Protein AF-0000000080777830 (afdb_homodimer)

Nearest PDB structures (foldseek):
  2pq7-assembly1_A-2  TM=7.458E-01  e=8.950E-05  uncultured Thermotogales bacterium
  3wfr-assembly3_G  TM=6.577E-01  e=1.287E-01  synthetic construct
  3wfp-assembly9_B  TM=6.955E-01  e=1.807E-01  Aquifex aeolicus VF5
  2pq7-assembly1_A-2  TM=7.459E-01  e=8.950E-05  uncultured Thermotogales bacterium
  3wfr-assembly3_G  TM=6.580E-01  e=1.287E-01  synthetic construct

Sequence (318 aa):
MKNTDIVLNHKIFNEKINKIENDEKTRVFCKHDFSHLMDVARICYIINLEENLNIDKDLIYVTALLHDLGRADEVDTGINHSILSQEIAQEILKDLDFDDISKQRIINAIKNHRTKEKNDDRFIEIFYKADKLSRMCFRCPARSICNWSEEKKNKTVIYMKNTDIVLNHKIFNEKINKIENDEKTRVFCKHDFSHLMDVARICYIINLEENLNIDKDLIYVTALLHDLGRADEVDTGINHSILSQEIAQEILKDLDFDDISKQRIINAIKNHRTKEKNDDRFIEIFYKADKLSRMCFRCPARSICNWSEEKKNKTVIY

pLDDT: mean 96.57, std 3.22, range [81.19, 98.94]

Foldseek 3Di:
DVQLVLLVPDPLLCVLLVLQCVVCVPPQFDGPHPVLLVQLLVQLVVCCVVVVVVDDSSLSSLLSSQLQSLVSCCVVVVDDSLVSSLVSLVVSCVPGDDDPVSSVVSSVLSNCLCPCDDDPDVSNNSSVVSSQLSDPLCPRPCNVVDPDDPVSGDNDHPD/DVQLVLLVPDPLLCVLLVLQCVVCVPPQFDGPHPVLLVQLLVQLVVCCVVVVVVDDSSLSSLLSSQLQSLVSCCVVVVDDSLVSSLVSLVVSCVPGDDDPVSSVVSSVLSNCLCPCDDDPDVSNNSSVVSSQLSDPLCPRPCNVVDPDDPVSGDNDHPD

Secondary structure (DSSP, 8-state):
-HHHHHHHT-HHHHHHHHHHHHHTTT--S---SHHHHHHHHHHHHHHHHHTT----HHHHHHHHHHTTTTHHHHHHH---HHHHHHHHHHHHHTTS---HHHHHHHHHHHHHTT--S--S-HHHHHHHHHHHHT--GGG-TTGGG-SS-TTTS--S---/-HHHHHHHT-HHHHHHHHHHHHHTTT--SPP-SHHHHHHHHHHHHHHHHHTT----HHHHHHHHHHTTTTHHHHHHH---HHHHHHHHHHHHHTTS---HHHHHHHHHHHHHTT--S--S-HHHHHHHHHHHHT--GGG-TTGGG-SS-TTTS--S---

Structure (mmCIF, N/CA/C/O backbone):
data_AF-0000000080777830-model_v1
#
loop_
_entity.id
_entity.type
_entity.pdbx_description
1 polymer 'Putative HD superfamily hydrolase'
#
loop_
_atom_site.group_PDB
_atom_site.id
_atom_site.type_symbol
_atom_site.label_atom_id
_atom_site.label_alt_id
_atom_site.label_comp_id
_atom_site.label_asym_id
_atom_site.label_entity_id
_atom_site.label_seq_id
_atom_site.pdbx_PDB_ins_code
_atom_site.Cartn_x
_atom_site.Cartn_y
_atom_site.Cartn_z
_atom_site.occupancy
_atom_site.B_iso_or_equiv
_atom_site.auth_seq_id
_atom_site.auth_comp_id
_atom_site.auth_asym_id
_atom_site.auth_atom_id
_atom_site.pdbx_PDB_model_num
ATOM 1 N N . MET A 1 1 ? -7.094 -15.047 5.234 1 95.69 1 MET A N 1
ATOM 2 C CA . MET A 1 1 ? -6.891 -15.367 3.826 1 95.69 1 MET A CA 1
ATOM 3 C C . MET A 1 1 ? -5.98 -16.578 3.672 1 95.69 1 MET A C 1
ATOM 5 O O . MET A 1 1 ? -4.758 -16.438 3.631 1 95.69 1 MET A O 1
ATOM 9 N N . LYS A 1 2 ? -6.559 -17.75 3.568 1 97.44 2 LYS A N 1
ATOM 10 C CA . LYS A 1 2 ? -5.859 -19.031 3.605 1 97.44 2 LYS A CA 1
ATOM 11 C C . LYS A 1 2 ? -4.945 -19.188 2.393 1 97.44 2 LYS A C 1
ATOM 13 O O . LYS A 1 2 ? -3.77 -19.531 2.535 1 97.44 2 LYS A O 1
ATOM 18 N N . ASN A 1 3 ? -5.438 -19 1.227 1 98.75 3 ASN A N 1
ATOM 19 C CA . ASN A 1 3 ? -4.66 -19.188 0.007 1 98.75 3 ASN A CA 1
ATOM 20 C C . ASN A 1 3 ? -3.541 -18.156 -0.109 1 98.75 3 ASN A C 1
ATOM 22 O O . ASN A 1 3 ? -2.449 -18.469 -0.585 1 98.75 3 ASN A O 1
ATOM 26 N N . THR A 1 4 ? -3.771 -16.906 0.332 1 98.69 4 THR A N 1
ATOM 27 C CA . THR A 1 4 ? -2.729 -15.891 0.365 1 98.69 4 THR A CA 1
ATOM 28 C C . THR A 1 4 ? -1.559 -16.344 1.235 1 98.69 4 THR A C 1
ATOM 30 O O . THR A 1 4 ? -0.397 -16.188 0.855 1 98.69 4 THR A O 1
ATOM 33 N N . ASP A 1 5 ? -1.873 -16.938 2.35 1 98.31 5 ASP A N 1
ATOM 34 C CA . ASP A 1 5 ? -0.844 -17.438 3.26 1 98.31 5 ASP A CA 1
ATOM 35 C C . ASP A 1 5 ? -0.024 -18.547 2.613 1 98.31 5 ASP A C 1
ATOM 37 O O . ASP A 1 5 ? 1.196 -18.609 2.777 1 98.31 5 ASP A O 1
ATOM 41 N N . ILE A 1 6 ? -0.696 -19.422 1.896 1 98.62 6 ILE A N 1
ATOM 42 C CA . ILE A 1 6 ? -0.007 -20.5 1.196 1 98.62 6 ILE A CA 1
ATOM 43 C C . ILE A 1 6 ? 0.947 -19.906 0.157 1 98.62 6 ILE A C 1
ATOM 45 O O . ILE A 1 6 ? 2.098 -20.344 0.049 1 98.62 6 ILE A O 1
ATOM 49 N N . VAL A 1 7 ? 0.521 -18.875 -0.566 1 98.81 7 VAL A N 1
ATOM 50 C CA . VAL A 1 7 ? 1.354 -18.266 -1.59 1 98.81 7 VAL A CA 1
ATOM 51 C C . VAL A 1 7 ? 2.58 -17.625 -0.942 1 98.81 7 VAL A C 1
ATOM 53 O O . VAL A 1 7 ? 3.705 -17.797 -1.418 1 98.81 7 VAL A O 1
ATOM 56 N N . LEU A 1 8 ? 2.396 -16.922 0.198 1 98.38 8 LEU A N 1
ATOM 57 C CA . LEU A 1 8 ? 3.473 -16.219 0.886 1 98.38 8 LEU A CA 1
ATOM 58 C C . LEU A 1 8 ? 4.566 -17.172 1.32 1 98.38 8 LEU A C 1
ATOM 60 O O . LEU A 1 8 ? 5.738 -16.797 1.397 1 98.38 8 LEU A O 1
ATOM 64 N N . ASN A 1 9 ? 4.184 -18.375 1.488 1 97.88 9 ASN A N 1
ATOM 65 C CA . ASN A 1 9 ? 5.137 -19.359 1.972 1 97.88 9 ASN A CA 1
ATOM 66 C C . ASN A 1 9 ? 5.559 -20.312 0.862 1 97.88 9 ASN A C 1
ATOM 68 O O . ASN A 1 9 ? 6.309 -21.266 1.106 1 97.88 9 ASN A O 1
ATOM 72 N N . HIS A 1 10 ? 5.078 -20.188 -0.313 1 98.62 10 HIS A N 1
ATOM 73 C CA . HIS A 1 10 ? 5.344 -21.078 -1.436 1 98.62 10 HIS A CA 1
ATOM 74 C C . HIS A 1 10 ? 6.77 -20.891 -1.95 1 98.62 10 HIS A C 1
ATOM 76 O O . HIS A 1 10 ? 7.227 -19.766 -2.156 1 98.62 10 HIS A O 1
ATOM 82 N N . LYS A 1 11 ? 7.41 -21.953 -2.223 1 98.56 11 LYS A N 1
ATOM 83 C CA . LYS A 1 11 ? 8.812 -21.938 -2.635 1 98.56 11 LYS A CA 1
ATOM 84 C C . LYS A 1 11 ? 8.984 -21.188 -3.953 1 98.56 11 LYS A C 1
ATOM 86 O O . LYS A 1 11 ? 9.852 -20.312 -4.07 1 98.56 11 LYS A O 1
ATOM 91 N N . ILE A 1 12 ? 8.18 -21.5 -4.934 1 98.75 12 ILE A N 1
ATOM 92 C CA . ILE A 1 12 ? 8.281 -20.875 -6.25 1 98.75 12 ILE A CA 1
ATOM 93 C C . ILE A 1 12 ? 8.039 -19.375 -6.133 1 98.75 12 ILE A C 1
ATOM 95 O O . ILE A 1 12 ? 8.781 -18.562 -6.711 1 98.75 12 ILE A O 1
ATOM 99 N N . PHE A 1 13 ? 7.023 -18.984 -5.383 1 98.88 13 PHE A N 1
ATOM 100 C CA . PHE A 1 13 ? 6.723 -17.562 -5.191 1 98.88 13 PHE A CA 1
ATOM 101 C C . PHE A 1 13 ? 7.934 -16.828 -4.629 1 98.88 13 PHE A C 1
ATOM 103 O O . PHE A 1 13 ? 8.352 -15.805 -5.168 1 98.88 13 PHE A O 1
ATOM 110 N N . ASN A 1 14 ? 8.5 -17.359 -3.545 1 98.62 14 ASN A N 1
ATOM 111 C CA . ASN A 1 14 ? 9.602 -16.688 -2.863 1 98.62 14 ASN A CA 1
ATOM 112 C C . ASN A 1 14 ? 10.844 -16.625 -3.748 1 98.62 14 ASN A C 1
ATOM 114 O O . ASN A 1 14 ? 11.555 -15.625 -3.756 1 98.62 14 ASN A O 1
ATOM 118 N N . GLU A 1 15 ? 11.062 -17.688 -4.516 1 98.56 15 GLU A N 1
ATOM 119 C CA . GLU A 1 15 ? 12.18 -17.672 -5.445 1 98.56 15 GLU A CA 1
ATOM 120 C C . GLU A 1 15 ? 12.031 -16.562 -6.484 1 98.56 15 GLU A C 1
ATOM 122 O O . GLU A 1 15 ? 12.984 -15.828 -6.758 1 98.56 15 GLU A O 1
ATOM 127 N N . LYS A 1 16 ? 10.844 -16.469 -7.039 1 98.69 16 LYS A N 1
ATOM 128 C CA . LYS A 1 16 ? 10.602 -15.5 -8.109 1 98.69 16 LYS A CA 1
ATOM 129 C C . LYS A 1 16 ? 10.617 -14.07 -7.574 1 98.69 16 LYS A C 1
ATOM 131 O O . LYS A 1 16 ? 11.258 -13.188 -8.148 1 98.69 16 LYS A O 1
ATOM 136 N N . ILE A 1 17 ? 9.945 -13.805 -6.445 1 98.56 17 ILE A N 1
ATOM 137 C CA . ILE A 1 17 ? 9.859 -12.445 -5.918 1 98.56 17 ILE A CA 1
ATOM 138 C C . ILE A 1 17 ? 11.227 -11.992 -5.426 1 98.56 17 ILE A C 1
ATOM 140 O O . ILE A 1 17 ? 11.578 -10.812 -5.562 1 98.56 17 ILE A O 1
ATOM 144 N N . ASN A 1 18 ? 12.023 -12.914 -4.895 1 98.06 18 ASN A N 1
ATOM 145 C CA . ASN A 1 18 ? 13.383 -12.57 -4.488 1 98.06 18 ASN A CA 1
ATOM 146 C C . ASN A 1 18 ? 14.242 -12.188 -5.691 1 98.06 18 ASN A C 1
ATOM 148 O O . ASN A 1 18 ? 15.039 -11.25 -5.617 1 98.06 18 ASN A O 1
ATOM 152 N N . LYS A 1 19 ? 14.07 -12.969 -6.723 1 98.19 19 LYS A N 1
ATOM 153 C CA . LYS A 1 19 ? 14.805 -12.641 -7.945 1 98.19 19 LYS A CA 1
ATOM 154 C C . LYS A 1 19 ? 14.406 -11.273 -8.484 1 98.19 19 LYS A C 1
ATOM 156 O O . LYS A 1 19 ? 15.258 -10.477 -8.875 1 98.19 19 LYS A O 1
ATOM 161 N N . ILE A 1 20 ? 13.141 -10.969 -8.484 1 98.06 20 ILE A N 1
ATOM 162 C CA . ILE A 1 20 ? 12.648 -9.672 -8.938 1 98.06 20 ILE A CA 1
ATOM 163 C C . ILE A 1 20 ? 13.266 -8.562 -8.094 1 98.06 20 ILE A C 1
ATOM 165 O O . ILE A 1 20 ? 13.797 -7.586 -8.625 1 98.06 20 ILE A O 1
ATOM 169 N N . GLU A 1 21 ? 13.195 -8.711 -6.797 1 96.88 21 GLU A N 1
ATOM 170 C CA . GLU A 1 21 ? 13.695 -7.688 -5.887 1 96.88 21 GLU A CA 1
ATOM 171 C C . GLU A 1 21 ? 15.203 -7.504 -6.039 1 96.88 21 GLU A C 1
ATOM 173 O O . GLU A 1 21 ? 15.711 -6.387 -5.961 1 96.88 21 GLU A O 1
ATOM 178 N N . ASN A 1 22 ? 15.875 -8.602 -6.273 1 96.38 22 ASN A N 1
ATOM 179 C CA . ASN A 1 22 ? 17.312 -8.508 -6.512 1 96.38 22 ASN A CA 1
ATOM 180 C C . ASN A 1 22 ? 17.625 -7.773 -7.812 1 96.38 22 ASN A C 1
ATOM 182 O O . ASN A 1 22 ? 18.5 -6.922 -7.855 1 96.38 22 ASN A O 1
ATOM 186 N N . ASP A 1 23 ? 16.906 -8.125 -8.844 1 95.25 23 ASP A N 1
ATOM 187 C CA . ASP A 1 23 ? 17.109 -7.52 -10.156 1 95.25 23 ASP A CA 1
ATOM 188 C C . ASP A 1 23 ? 16.797 -6.027 -10.125 1 95.25 23 ASP A C 1
ATOM 190 O O . ASP A 1 23 ? 17.375 -5.246 -10.883 1 95.25 23 ASP A O 1
ATOM 194 N N . GLU A 1 24 ? 15.922 -5.637 -9.188 1 93.94 24 GLU A N 1
ATOM 195 C CA . GLU A 1 24 ? 15.422 -4.262 -9.203 1 93.94 24 GLU A CA 1
ATOM 196 C C . GLU A 1 24 ? 16.188 -3.385 -8.219 1 93.94 24 GLU A C 1
ATOM 198 O O . GLU A 1 24 ? 15.891 -2.197 -8.07 1 93.94 24 GLU A O 1
ATOM 203 N N . LYS A 1 25 ? 17.141 -3.896 -7.574 1 91.06 25 LYS A N 1
ATOM 204 C CA . LYS A 1 25 ? 17.891 -3.162 -6.547 1 91.06 25 LYS A CA 1
ATOM 205 C C . LYS A 1 25 ? 18.422 -1.845 -7.094 1 91.06 25 LYS A C 1
ATOM 207 O O . LYS A 1 25 ? 18.422 -0.829 -6.395 1 91.06 25 LYS A O 1
ATOM 212 N N . THR A 1 26 ? 18.844 -1.78 -8.375 1 90.38 26 THR A N 1
ATOM 213 C CA . THR A 1 26 ? 19.484 -0.593 -8.93 1 90.38 26 THR A CA 1
ATOM 214 C C . THR A 1 26 ? 18.562 0.091 -9.945 1 90.38 26 THR A C 1
ATOM 216 O O . THR A 1 26 ? 18.969 1.03 -10.625 1 90.38 26 THR A O 1
ATOM 219 N N . ARG A 1 27 ? 17.391 -0.426 -10.047 1 91.81 27 ARG A N 1
ATOM 220 C CA . ARG A 1 27 ? 16.438 0.152 -11 1 91.81 27 ARG A CA 1
ATOM 221 C C . ARG A 1 27 ? 16.031 1.558 -10.57 1 91.81 27 ARG A C 1
ATOM 223 O O . ARG A 1 27 ? 15.734 1.796 -9.398 1 91.81 27 ARG A O 1
ATOM 230 N N . VAL A 1 28 ? 15.961 2.512 -11.508 1 92 28 VAL A N 1
ATOM 231 C CA . VAL A 1 28 ? 15.641 3.898 -11.188 1 92 28 VAL A CA 1
ATOM 232 C C . VAL A 1 28 ? 14.156 4.152 -11.406 1 92 28 VAL A C 1
ATOM 234 O O . VAL A 1 28 ? 13.617 5.16 -10.945 1 92 28 VAL A O 1
ATOM 237 N N . PHE A 1 29 ? 13.484 3.275 -12.156 1 94.12 29 PHE A N 1
ATOM 238 C CA . PHE A 1 29 ? 12.062 3.4 -12.445 1 94.12 29 PHE A CA 1
ATOM 239 C C . PHE A 1 29 ? 11.234 2.678 -11.391 1 94.12 29 PHE A C 1
ATOM 241 O O . PHE A 1 29 ? 11.773 2.096 -10.453 1 94.12 29 PHE A O 1
ATOM 248 N N . CYS A 1 30 ? 9.945 2.811 -11.477 1 94.31 30 CYS A N 1
ATOM 249 C CA . CYS A 1 30 ? 9.055 2.18 -10.508 1 94.31 30 CYS A CA 1
ATOM 250 C C . CYS A 1 30 ? 9.305 0.679 -10.43 1 94.31 30 CYS A C 1
ATOM 252 O O . CYS A 1 30 ? 9.531 0.031 -11.453 1 94.31 30 CYS A O 1
ATOM 254 N N . LYS A 1 31 ? 9.312 0.226 -9.281 1 94.56 31 LYS A N 1
ATOM 255 C CA . LYS A 1 31 ? 9.648 -1.166 -9 1 94.56 31 LYS A CA 1
ATOM 256 C C . LYS A 1 31 ? 8.391 -2.031 -8.93 1 94.56 31 LYS A C 1
ATOM 258 O O . LYS A 1 31 ? 7.301 -1.525 -8.672 1 94.56 31 LYS A O 1
ATOM 263 N N . HIS A 1 32 ? 8.602 -3.283 -9.211 1 96.62 32 HIS A N 1
ATOM 264 C CA . HIS A 1 32 ? 7.531 -4.277 -9.156 1 96.62 32 HIS A CA 1
ATOM 265 C C . HIS A 1 32 ? 7.832 -5.348 -8.117 1 96.62 32 HIS A C 1
ATOM 267 O O . HIS A 1 32 ? 7.699 -6.543 -8.391 1 96.62 32 HIS A O 1
ATOM 273 N N . ASP A 1 33 ? 8.312 -4.816 -6.984 1 96.88 33 ASP A N 1
ATOM 274 C CA . ASP A 1 33 ? 8.672 -5.664 -5.852 1 96.88 33 ASP A CA 1
ATOM 275 C C . ASP A 1 33 ? 7.438 -6.027 -5.023 1 96.88 33 ASP A C 1
ATOM 277 O O . ASP A 1 33 ? 6.305 -5.793 -5.453 1 96.88 33 ASP A O 1
ATOM 281 N N . PHE A 1 34 ? 7.613 -6.668 -3.891 1 97.81 34 PHE A N 1
ATOM 282 C CA . PHE A 1 34 ? 6.523 -7.133 -3.039 1 97.81 34 PHE A CA 1
ATOM 283 C C . PHE A 1 34 ? 5.617 -5.973 -2.643 1 97.81 34 PHE A C 1
ATOM 285 O O . PHE A 1 34 ? 4.398 -6.129 -2.559 1 97.81 34 PHE A O 1
ATOM 292 N N . SER A 1 35 ? 6.172 -4.789 -2.369 1 97.19 35 SER A N 1
ATOM 293 C CA . SER A 1 35 ? 5.379 -3.617 -2.014 1 97.19 35 SER A CA 1
ATOM 294 C C . SER A 1 35 ? 4.391 -3.262 -3.121 1 97.19 35 SER A C 1
ATOM 296 O O . SER A 1 35 ? 3.23 -2.945 -2.85 1 97.19 35 SER A O 1
ATOM 298 N N . HIS A 1 36 ? 4.867 -3.324 -4.32 1 98.12 36 HIS A N 1
ATOM 299 C CA . HIS A 1 36 ? 3.992 -3.064 -5.457 1 98.12 36 HIS A CA 1
ATOM 300 C C . HIS A 1 36 ? 2.83 -4.051 -5.492 1 98.12 36 HIS A C 1
ATOM 302 O O . HIS A 1 36 ? 1.68 -3.654 -5.695 1 98.12 36 HIS A O 1
ATOM 308 N N . LEU A 1 37 ? 3.135 -5.324 -5.301 1 98.75 37 LEU A N 1
ATOM 309 C CA . LEU A 1 37 ? 2.1 -6.352 -5.316 1 98.75 37 LEU A CA 1
ATOM 310 C C . LEU A 1 37 ? 1.043 -6.078 -4.254 1 98.75 37 LEU A C 1
ATOM 312 O O . LEU A 1 37 ? -0.156 -6.203 -4.516 1 98.75 37 LEU A O 1
ATOM 316 N N . MET A 1 38 ? 1.492 -5.641 -3.107 1 98.62 38 MET A N 1
ATOM 317 C CA . MET A 1 38 ? 0.574 -5.352 -2.008 1 98.62 38 MET A CA 1
ATOM 318 C C . MET A 1 38 ? -0.268 -4.117 -2.312 1 98.62 38 MET A C 1
ATOM 320 O O . MET A 1 38 ? -1.459 -4.082 -1.999 1 98.62 38 MET A O 1
ATOM 324 N N . ASP A 1 39 ? 0.383 -3.125 -2.916 1 98.75 39 ASP A N 1
ATOM 325 C CA . ASP A 1 39 ? -0.356 -1.929 -3.305 1 98.75 39 ASP A CA 1
ATOM 326 C C . ASP A 1 39 ? -1.48 -2.271 -4.281 1 98.75 39 ASP A C 1
ATOM 328 O O . ASP A 1 39 ? -2.609 -1.801 -4.125 1 98.75 39 ASP A O 1
ATOM 332 N N . VAL A 1 40 ? -1.175 -3.074 -5.219 1 98.88 40 VAL A N 1
ATOM 333 C CA . VAL A 1 40 ? -2.17 -3.48 -6.207 1 98.88 40 VAL A CA 1
ATOM 334 C C . VAL A 1 40 ? -3.297 -4.246 -5.52 1 98.88 40 VAL A C 1
ATOM 336 O O . VAL A 1 40 ? -4.477 -3.988 -5.777 1 98.88 40 VAL A O 1
ATOM 339 N N . ALA A 1 41 ? -2.955 -5.129 -4.629 1 98.94 41 ALA A N 1
ATOM 340 C CA . ALA A 1 41 ? -3.951 -5.91 -3.902 1 98.94 41 ALA A CA 1
ATOM 341 C C . ALA A 1 41 ? -4.895 -5.008 -3.113 1 98.94 41 ALA A C 1
ATOM 343 O O . ALA A 1 41 ? -6.117 -5.145 -3.205 1 98.94 41 ALA A O 1
ATOM 344 N N . ARG A 1 42 ? -4.309 -4.094 -2.422 1 98.94 42 ARG A N 1
ATOM 345 C CA . ARG A 1 42 ? -5.102 -3.23 -1.552 1 98.94 42 ARG A CA 1
ATOM 346 C C . ARG A 1 42 ? -6 -2.311 -2.367 1 98.94 42 ARG A C 1
ATOM 348 O O . ARG A 1 42 ? -7.156 -2.082 -2.004 1 98.94 42 ARG A O 1
ATOM 355 N N . ILE A 1 43 ? -5.516 -1.791 -3.451 1 98.94 43 ILE A N 1
ATOM 356 C CA . ILE A 1 43 ? -6.328 -0.921 -4.297 1 98.94 43 ILE A CA 1
ATOM 357 C C . ILE A 1 43 ? -7.461 -1.727 -4.93 1 98.94 43 ILE A C 1
ATOM 359 O O . ILE A 1 43 ? -8.609 -1.287 -4.938 1 98.94 43 ILE A O 1
ATOM 363 N N . CYS A 1 44 ? -7.176 -2.92 -5.418 1 98.88 44 CYS A N 1
ATOM 364 C CA . CYS A 1 44 ? -8.227 -3.789 -5.941 1 98.88 44 CYS A CA 1
ATOM 365 C C . CYS A 1 44 ? -9.297 -4.047 -4.891 1 98.88 44 CYS A C 1
ATOM 367 O O . CYS A 1 44 ? -10.492 -3.977 -5.188 1 98.88 44 CYS A O 1
ATOM 369 N N . TYR A 1 45 ? -8.852 -4.32 -3.711 1 98.88 45 TYR A N 1
ATOM 370 C CA . TYR A 1 45 ? -9.789 -4.656 -2.646 1 98.88 45 TYR A CA 1
ATOM 371 C C . TYR A 1 45 ? -10.633 -3.443 -2.262 1 98.88 45 TYR A C 1
ATOM 373 O O . TYR A 1 45 ? -11.828 -3.57 -1.99 1 98.88 45 TYR A O 1
ATOM 381 N N . ILE A 1 46 ? -10.016 -2.285 -2.25 1 98.94 46 ILE A N 1
ATOM 382 C CA . ILE A 1 46 ? -10.75 -1.052 -1.984 1 98.94 46 ILE A CA 1
ATOM 383 C C . ILE A 1 46 ? -11.836 -0.86 -3.039 1 98.94 46 ILE A C 1
ATOM 385 O O . ILE A 1 46 ? -13 -0.629 -2.703 1 98.94 46 ILE A O 1
ATOM 389 N N . ILE A 1 47 ? -11.469 -0.989 -4.285 1 98.81 47 ILE A N 1
ATOM 390 C CA . ILE A 1 47 ? -12.438 -0.836 -5.367 1 98.81 47 ILE A CA 1
ATOM 391 C C . ILE A 1 47 ? -13.547 -1.872 -5.215 1 98.81 47 ILE A C 1
ATOM 393 O O . ILE A 1 47 ? -14.734 -1.552 -5.375 1 98.81 47 ILE A O 1
ATOM 397 N N . ASN A 1 48 ? -13.188 -3.086 -4.941 1 98.75 48 ASN A N 1
ATOM 398 C CA . ASN A 1 48 ? -14.141 -4.16 -4.688 1 98.75 48 ASN A CA 1
ATOM 399 C C . ASN A 1 48 ? -15.164 -3.76 -3.625 1 98.75 48 ASN A C 1
ATOM 401 O O . ASN A 1 48 ? -16.359 -3.977 -3.801 1 98.75 48 ASN A O 1
ATOM 405 N N . LEU A 1 49 ? -14.711 -3.178 -2.541 1 98.75 49 LEU A N 1
ATOM 406 C CA . LEU A 1 49 ? -15.562 -2.766 -1.436 1 98.75 49 LEU A CA 1
ATOM 407 C C . LEU A 1 49 ? -16.422 -1.56 -1.826 1 98.75 49 LEU A C 1
ATOM 409 O O . LEU A 1 49 ? -17.625 -1.533 -1.565 1 98.75 49 LEU A O 1
ATOM 413 N N . GLU A 1 50 ? -15.828 -0.569 -2.451 1 98.56 50 GLU A N 1
ATOM 414 C CA . GLU A 1 50 ? -16.531 0.652 -2.834 1 98.56 50 GLU A CA 1
ATOM 415 C C . GLU A 1 50 ? -17.672 0.352 -3.809 1 98.56 50 GLU A C 1
ATOM 417 O O . GLU A 1 50 ? -18.734 0.976 -3.744 1 98.56 50 GLU A O 1
ATOM 422 N N . GLU A 1 51 ? -17.359 -0.572 -4.699 1 98 51 GLU A N 1
ATOM 423 C CA . GLU A 1 51 ? -18.312 -0.85 -5.77 1 98 51 GLU A CA 1
ATOM 424 C C . GLU A 1 51 ? -19.188 -2.057 -5.434 1 98 51 GLU A C 1
ATOM 426 O O . GLU A 1 51 ? -20 -2.484 -6.25 1 98 51 GLU A O 1
ATOM 431 N N . ASN A 1 52 ? -19 -2.596 -4.297 1 97.88 52 ASN A N 1
ATOM 432 C CA . ASN A 1 52 ? -19.766 -3.758 -3.85 1 97.88 52 ASN A CA 1
ATOM 433 C C . ASN A 1 52 ? -19.719 -4.883 -4.879 1 97.88 52 ASN A C 1
ATOM 435 O O . ASN A 1 52 ? -20.766 -5.41 -5.266 1 97.88 52 ASN A O 1
ATOM 439 N N . LEU A 1 53 ? -18.578 -5.215 -5.34 1 97.62 53 LEU A N 1
ATOM 440 C CA . LEU A 1 53 ? -18.422 -6.219 -6.387 1 97.62 53 LEU A CA 1
ATOM 441 C C . LEU A 1 53 ? -18.516 -7.625 -5.805 1 97.62 53 LEU A C 1
ATOM 443 O O . LEU A 1 53 ? -18.672 -8.602 -6.543 1 97.62 53 LEU A O 1
ATOM 447 N N . ASN A 1 54 ? -18.328 -7.762 -4.555 1 97.75 54 ASN A N 1
ATOM 448 C CA . ASN A 1 54 ? -18.469 -9.016 -3.826 1 97.75 54 ASN A CA 1
ATOM 449 C C . ASN A 1 54 ? -17.453 -10.055 -4.316 1 97.75 54 ASN A C 1
ATOM 451 O O . ASN A 1 54 ? -17.797 -11.234 -4.441 1 97.75 54 ASN A O 1
ATOM 455 N N . ILE A 1 55 ? -16.312 -9.641 -4.676 1 98.12 55 ILE A N 1
ATOM 456 C CA . ILE A 1 55 ? -15.219 -10.539 -5.039 1 98.12 55 ILE A CA 1
ATOM 457 C C . ILE A 1 55 ? -14.484 -10.984 -3.781 1 98.12 55 ILE A C 1
ATOM 459 O O . ILE A 1 55 ? -14.227 -10.18 -2.881 1 98.12 55 ILE A O 1
ATOM 463 N N . ASP A 1 56 ? -14.156 -12.258 -3.758 1 98.31 56 ASP A N 1
ATOM 464 C CA . ASP A 1 56 ? -13.461 -12.852 -2.623 1 98.31 56 ASP A CA 1
ATOM 465 C C . ASP A 1 56 ? -12.117 -12.164 -2.387 1 98.31 56 ASP A C 1
ATOM 467 O O . ASP A 1 56 ? -11.328 -11.992 -3.32 1 98.31 56 ASP A O 1
ATOM 471 N N . LYS A 1 57 ? -11.875 -11.734 -1.168 1 98.75 57 LYS A N 1
ATOM 472 C CA . LYS A 1 57 ? -10.648 -11.031 -0.803 1 98.75 57 LYS A CA 1
ATOM 473 C C . LYS A 1 57 ? -9.422 -11.891 -1.079 1 98.75 57 LYS A C 1
ATOM 475 O O . LYS A 1 57 ? -8.422 -11.398 -1.606 1 98.75 57 LYS A O 1
ATOM 480 N N . ASP A 1 58 ? -9.484 -13.125 -0.658 1 98.81 58 ASP A N 1
ATOM 481 C CA . ASP A 1 58 ? -8.383 -14.055 -0.871 1 98.81 58 ASP A CA 1
ATOM 482 C C . ASP A 1 58 ? -8.039 -14.172 -2.354 1 98.81 58 ASP A C 1
ATOM 484 O O . ASP A 1 58 ? -6.859 -14.219 -2.723 1 98.81 58 ASP A O 1
ATOM 488 N N . LEU A 1 59 ? -9.023 -14.203 -3.211 1 98.81 59 LEU A N 1
ATOM 489 C CA . LEU A 1 59 ? -8.852 -14.266 -4.656 1 98.81 59 LEU A CA 1
ATOM 490 C C . LEU A 1 59 ? -8.125 -13.031 -5.176 1 98.81 59 LEU A C 1
ATOM 492 O O . LEU A 1 59 ? -7.234 -13.141 -6.023 1 98.81 59 LEU A O 1
ATOM 496 N N . ILE A 1 60 ? -8.484 -11.891 -4.641 1 98.88 60 ILE A N 1
ATOM 497 C CA . ILE A 1 60 ? -7.879 -10.625 -5.051 1 98.88 60 ILE A CA 1
ATOM 498 C C . ILE A 1 60 ? -6.402 -10.609 -4.672 1 98.88 60 ILE A C 1
ATOM 500 O O . ILE A 1 60 ? -5.543 -10.328 -5.512 1 98.88 60 ILE A O 1
ATOM 504 N N . TYR A 1 61 ? -6.07 -10.914 -3.477 1 98.94 61 TYR A N 1
ATOM 505 C CA . TYR A 1 61 ? -4.699 -10.82 -2.988 1 98.94 61 TYR A CA 1
ATOM 506 C C . TYR A 1 61 ? -3.807 -11.844 -3.67 1 98.94 61 TYR A C 1
ATOM 508 O O . TYR A 1 61 ? -2.678 -11.539 -4.059 1 98.94 61 TYR A O 1
ATOM 516 N N . VAL A 1 62 ? -4.32 -13.07 -3.859 1 98.94 62 VAL A N 1
ATOM 517 C CA . VAL A 1 62 ? -3.539 -14.094 -4.555 1 98.94 62 VAL A CA 1
ATOM 518 C C . VAL A 1 62 ? -3.232 -13.625 -5.977 1 98.94 62 VAL A C 1
ATOM 520 O O . VAL A 1 62 ? -2.094 -13.727 -6.434 1 98.94 62 VAL A O 1
ATOM 523 N N . THR A 1 63 ? -4.238 -13.109 -6.641 1 98.94 63 THR A N 1
ATOM 524 C CA . THR A 1 63 ? -4.039 -12.648 -8.008 1 98.94 63 THR A CA 1
ATOM 525 C C . THR A 1 63 ? -2.994 -11.539 -8.062 1 98.94 63 THR A C 1
ATOM 527 O O . THR A 1 63 ? -2.115 -11.547 -8.922 1 98.94 63 THR A O 1
ATOM 530 N N . ALA A 1 64 ? -3.066 -10.602 -7.148 1 98.94 64 ALA A N 1
ATOM 531 C CA . ALA A 1 64 ? -2.111 -9.5 -7.082 1 98.94 64 ALA A CA 1
ATOM 532 C C . ALA A 1 64 ? -0.694 -10.016 -6.844 1 98.94 64 ALA A C 1
ATOM 534 O O . ALA A 1 64 ? 0.257 -9.547 -7.477 1 98.94 64 ALA A O 1
ATOM 535 N N . LEU A 1 65 ? -0.54 -10.992 -5.969 1 98.81 65 LEU A N 1
ATOM 536 C CA . LEU A 1 65 ? 0.771 -11.531 -5.625 1 98.81 65 LEU A CA 1
ATOM 537 C C . LEU A 1 65 ? 1.393 -12.25 -6.82 1 98.81 65 LEU A C 1
ATOM 539 O O . LEU A 1 65 ? 2.617 -12.266 -6.969 1 98.81 65 LEU A O 1
ATOM 543 N N . LEU A 1 66 ? 0.561 -12.711 -7.719 1 98.88 66 LEU A N 1
ATOM 544 C CA . LEU A 1 66 ? 1.069 -13.602 -8.758 1 98.88 66 LEU A CA 1
ATOM 545 C C . LEU A 1 66 ? 1.23 -12.859 -10.078 1 98.88 66 LEU A C 1
ATOM 547 O O . LEU A 1 66 ? 1.972 -13.297 -10.961 1 98.88 66 LEU A O 1
ATOM 551 N N . HIS A 1 67 ? 0.601 -11.719 -10.273 1 98.75 67 HIS A N 1
ATOM 552 C CA . HIS A 1 67 ? 0.335 -11.195 -11.609 1 98.75 67 HIS A CA 1
ATOM 553 C C . HIS A 1 67 ? 1.627 -10.781 -12.305 1 98.75 67 HIS A C 1
ATOM 555 O O . HIS A 1 67 ? 1.729 -10.852 -13.531 1 98.75 67 HIS A O 1
ATOM 561 N N . ASP A 1 68 ? 2.633 -10.453 -11.562 1 98.19 68 ASP A N 1
ATOM 562 C CA . ASP A 1 68 ? 3.84 -9.883 -12.148 1 98.19 68 ASP A CA 1
ATOM 563 C C . ASP A 1 68 ? 5.027 -10.828 -11.984 1 98.19 68 ASP A C 1
ATOM 565 O O . ASP A 1 68 ? 6.172 -10.453 -12.258 1 98.19 68 ASP A O 1
ATOM 569 N N . LEU A 1 69 ? 4.867 -12.086 -11.57 1 98.5 69 LEU A N 1
ATOM 570 C CA . LEU A 1 69 ? 5.98 -12.953 -11.203 1 98.5 69 LEU A CA 1
ATOM 571 C C . LEU A 1 69 ? 6.832 -13.289 -12.422 1 98.5 69 LEU A C 1
ATOM 573 O O . LEU A 1 69 ? 8 -13.656 -12.289 1 98.5 69 LEU A O 1
ATOM 577 N N . GLY A 1 70 ? 6.242 -13.18 -13.555 1 98.25 70 GLY A N 1
ATOM 578 C CA . GLY A 1 70 ? 6.977 -13.445 -14.781 1 98.25 70 GLY A CA 1
ATOM 579 C C . GLY A 1 70 ? 8.109 -12.469 -15.023 1 98.25 70 GLY A C 1
ATOM 580 O O . GLY A 1 70 ? 8.992 -12.719 -15.852 1 98.25 70 GLY A O 1
ATOM 581 N N . ARG A 1 71 ? 8.117 -11.344 -14.383 1 97.31 71 ARG A N 1
ATOM 582 C CA . ARG A 1 71 ? 9.188 -10.359 -14.508 1 97.31 71 ARG A CA 1
ATOM 583 C C . ARG A 1 71 ? 10.531 -10.953 -14.086 1 97.31 71 ARG A C 1
ATOM 585 O O . ARG A 1 71 ? 11.586 -10.5 -14.523 1 97.31 71 ARG A O 1
ATOM 592 N N . ALA A 1 72 ? 10.461 -11.906 -13.211 1 97.25 72 ALA A N 1
ATOM 593 C CA . ALA A 1 72 ? 11.68 -12.562 -12.734 1 97.25 72 ALA A CA 1
ATOM 594 C C . ALA A 1 72 ? 12.461 -13.172 -13.891 1 97.25 72 ALA A C 1
ATOM 596 O O . ALA A 1 72 ? 13.695 -13.281 -13.828 1 97.25 72 ALA A O 1
ATOM 597 N N . ASP A 1 73 ? 11.742 -13.508 -14.961 1 96.44 73 ASP A N 1
ATOM 598 C CA . ASP A 1 73 ? 12.383 -14.281 -16.016 1 96.44 73 ASP A CA 1
ATOM 599 C C . ASP A 1 73 ? 12.281 -13.57 -17.359 1 96.44 73 ASP A C 1
ATOM 601 O O . ASP A 1 73 ? 12.734 -14.086 -18.391 1 96.44 73 ASP A O 1
ATOM 605 N N . GLU A 1 74 ? 11.648 -12.477 -17.359 1 93.88 74 GLU A N 1
ATOM 606 C CA . GLU A 1 74 ? 11.352 -11.773 -18.594 1 93.88 74 GLU A CA 1
ATOM 607 C C . GLU A 1 74 ? 12.625 -11.43 -19.359 1 93.88 74 GLU A C 1
ATOM 609 O O . GLU A 1 74 ? 12.734 -11.703 -20.562 1 93.88 74 GLU A O 1
ATOM 614 N N . VAL A 1 75 ? 13.617 -10.914 -18.734 1 90.06 75 VAL A N 1
ATOM 615 C CA . VAL A 1 75 ? 14.852 -10.484 -19.375 1 90.06 75 VAL A CA 1
ATOM 616 C C . VAL A 1 75 ? 15.633 -11.695 -19.859 1 90.06 75 VAL A C 1
ATOM 618 O O . VAL A 1 75 ? 16.109 -11.719 -21 1 90.06 75 VAL A O 1
ATOM 621 N N . ASP A 1 76 ? 15.703 -12.688 -19.047 1 93.94 76 ASP A N 1
ATOM 622 C CA . ASP A 1 76 ? 16.484 -13.883 -19.359 1 93.94 76 ASP A CA 1
ATOM 623 C C . ASP A 1 76 ? 15.891 -14.641 -20.547 1 93.94 76 ASP A C 1
ATOM 625 O O . ASP A 1 76 ? 16.625 -15.25 -21.328 1 93.94 76 ASP A O 1
ATOM 629 N N . THR A 1 77 ? 14.578 -14.609 -20.703 1 95 77 THR A N 1
ATOM 630 C CA . THR A 1 77 ? 13.914 -15.469 -21.688 1 95 77 THR A CA 1
ATOM 631 C C . THR A 1 77 ? 13.469 -14.664 -22.891 1 95 77 THR A C 1
ATOM 633 O O . THR A 1 77 ? 13.234 -15.227 -23.969 1 95 77 THR A O 1
ATOM 636 N N . GLY A 1 78 ? 13.273 -13.383 -22.703 1 94.56 78 GLY A N 1
ATOM 637 C CA . GLY A 1 78 ? 12.719 -12.539 -23.75 1 94.56 78 GLY A CA 1
ATOM 638 C C . GLY A 1 78 ? 11.219 -12.68 -23.906 1 94.56 78 GLY A C 1
ATOM 639 O O . GLY A 1 78 ? 10.617 -12.047 -24.766 1 94.56 78 GLY A O 1
ATOM 640 N N . ILE A 1 79 ? 10.648 -13.539 -23.078 1 94.31 79 ILE A N 1
ATOM 641 C CA . ILE A 1 79 ? 9.203 -13.773 -23.125 1 94.31 79 ILE A CA 1
ATOM 642 C C . ILE A 1 79 ? 8.492 -12.742 -22.25 1 94.31 79 ILE A C 1
ATOM 644 O O . ILE A 1 79 ? 8.969 -12.391 -21.172 1 94.31 79 ILE A O 1
ATOM 648 N N . ASN A 1 80 ? 7.332 -12.32 -22.75 1 94.75 80 ASN A N 1
ATOM 649 C 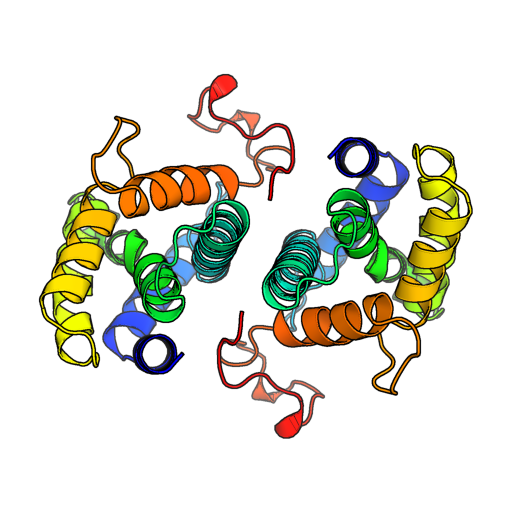CA . ASN A 1 80 ? 6.543 -11.328 -22.031 1 94.75 80 ASN A CA 1
ATOM 650 C C . ASN A 1 80 ? 6.191 -11.805 -20.625 1 94.75 80 ASN A C 1
ATOM 652 O O . ASN A 1 80 ? 5.801 -12.953 -20.438 1 94.75 80 ASN A O 1
ATOM 656 N N . HIS A 1 81 ? 6.293 -10.859 -19.656 1 95.56 81 HIS A N 1
ATOM 657 C CA . HIS A 1 81 ? 6.078 -11.234 -18.266 1 95.56 81 HIS A CA 1
ATOM 658 C C . HIS A 1 81 ? 4.645 -11.711 -18.031 1 95.56 81 HIS A C 1
ATOM 660 O O . HIS A 1 81 ? 4.391 -12.547 -17.156 1 95.56 81 HIS A O 1
ATOM 666 N N . SER A 1 82 ? 3.699 -11.148 -18.781 1 94.44 82 SER A N 1
ATOM 667 C CA . SER A 1 82 ? 2.32 -11.578 -18.594 1 94.44 82 SER A CA 1
ATOM 668 C C . SER A 1 82 ? 2.154 -13.062 -18.891 1 94.44 82 SER A C 1
ATOM 670 O O . SER A 1 82 ? 1.445 -13.773 -18.188 1 94.44 82 SER A O 1
ATOM 672 N N . ILE A 1 83 ? 2.82 -13.547 -19.922 1 95.94 83 ILE A N 1
ATOM 673 C CA . ILE A 1 83 ? 2.777 -14.953 -20.312 1 95.94 83 ILE A CA 1
ATOM 674 C C . ILE A 1 83 ? 3.502 -15.797 -19.266 1 95.94 83 ILE A C 1
ATOM 676 O O . ILE A 1 83 ? 2.969 -16.812 -18.797 1 95.94 83 ILE A O 1
ATOM 680 N N . LEU A 1 84 ? 4.66 -15.383 -18.938 1 97.62 84 LEU A N 1
ATOM 681 C CA . LEU A 1 84 ? 5.453 -16.109 -17.953 1 97.62 84 LEU A CA 1
ATOM 682 C C . LEU A 1 84 ? 4.73 -16.172 -16.609 1 97.62 84 LEU A C 1
ATOM 684 O O . LEU A 1 84 ? 4.789 -17.188 -15.914 1 97.62 84 LEU A O 1
ATOM 688 N N . SER A 1 85 ? 4.055 -15.078 -16.25 1 98.56 85 SER A N 1
ATOM 689 C CA . SER A 1 85 ? 3.328 -15.039 -14.992 1 98.56 85 SER A CA 1
ATOM 690 C C . SER A 1 85 ? 2.195 -16.062 -14.969 1 98.56 85 SER A C 1
ATOM 692 O O . SER A 1 85 ? 1.896 -16.641 -13.922 1 98.56 85 SER A O 1
ATOM 694 N N . GLN A 1 86 ? 1.558 -16.266 -16.125 1 98.19 86 GLN A N 1
ATOM 695 C CA . GLN A 1 86 ? 0.505 -17.281 -16.203 1 98.19 86 GLN A CA 1
ATOM 696 C C . GLN A 1 86 ? 1.051 -18.672 -15.898 1 98.19 86 GLN A C 1
ATOM 698 O O . GLN A 1 86 ? 0.448 -19.422 -15.133 1 98.19 86 GLN A O 1
ATOM 703 N N . GLU A 1 87 ? 2.15 -18.969 -16.469 1 98.12 87 GLU A N 1
ATOM 704 C CA . GLU A 1 87 ? 2.766 -20.281 -16.297 1 98.12 87 GLU A CA 1
ATOM 705 C C . GLU A 1 87 ? 3.17 -20.5 -14.844 1 98.12 87 GLU A C 1
ATOM 707 O O . GLU A 1 87 ? 2.891 -21.547 -14.266 1 98.12 87 GLU A O 1
ATOM 712 N N . ILE A 1 88 ? 3.799 -19.531 -14.273 1 98.62 88 ILE A N 1
ATOM 713 C CA . ILE A 1 88 ? 4.23 -19.609 -12.883 1 98.62 88 ILE A CA 1
ATOM 714 C C . ILE A 1 88 ? 3.012 -19.734 -11.969 1 98.62 88 ILE A C 1
ATOM 716 O O . ILE A 1 88 ? 3 -20.547 -11.047 1 98.62 88 ILE A O 1
ATOM 720 N N . ALA A 1 89 ? 1.973 -18.953 -12.266 1 98.75 89 ALA A N 1
ATOM 721 C CA . ALA A 1 89 ? 0.75 -18.969 -11.469 1 98.75 89 ALA A CA 1
ATOM 722 C C . ALA A 1 89 ? 0.086 -20.344 -11.523 1 98.75 89 ALA A C 1
ATOM 724 O O . ALA A 1 89 ? -0.391 -20.859 -10.508 1 98.75 89 ALA A O 1
ATOM 725 N N . GLN A 1 90 ? 0.07 -20.953 -12.68 1 98.62 90 GLN A N 1
ATOM 726 C CA . GLN A 1 90 ? -0.541 -22.266 -12.836 1 98.62 90 GLN A CA 1
ATOM 727 C C . GLN A 1 90 ? 0.121 -23.281 -11.914 1 98.62 90 GLN A C 1
ATOM 729 O O . GLN A 1 90 ? -0.558 -24.125 -11.32 1 98.62 90 GLN A O 1
ATOM 734 N N . GLU A 1 91 ? 1.393 -23.188 -11.812 1 98.69 91 GLU A N 1
ATOM 735 C CA . GLU A 1 91 ? 2.127 -24.109 -10.953 1 98.69 91 GLU A CA 1
ATOM 736 C C . GLU A 1 91 ? 1.786 -23.875 -9.484 1 98.69 91 GLU A C 1
ATOM 738 O O . GLU A 1 91 ? 1.562 -24.828 -8.734 1 98.69 91 GLU A O 1
ATOM 743 N N . ILE A 1 92 ? 1.701 -22.656 -9.07 1 98.88 92 ILE A N 1
ATOM 744 C CA . ILE A 1 92 ? 1.438 -22.312 -7.68 1 98.88 92 ILE A CA 1
ATOM 745 C C . ILE A 1 92 ? -0.013 -22.641 -7.332 1 98.88 92 ILE A C 1
ATOM 747 O O . ILE A 1 92 ? -0.302 -23.125 -6.238 1 98.88 92 ILE A O 1
ATOM 751 N N . LEU A 1 93 ? -0.887 -22.453 -8.289 1 98.81 93 LEU A N 1
ATOM 752 C CA . LEU A 1 93 ? -2.32 -22.625 -8.07 1 98.81 93 LEU A CA 1
ATOM 753 C C . LEU A 1 93 ? -2.664 -24.078 -7.762 1 98.81 93 LEU A C 1
ATOM 755 O O . LEU A 1 93 ? -3.689 -24.344 -7.133 1 98.81 93 LEU A O 1
ATOM 759 N N . LYS A 1 94 ? -1.812 -24.984 -8.148 1 98.56 94 LYS A N 1
ATOM 760 C CA . LYS A 1 94 ? -2.023 -26.406 -7.863 1 98.56 94 LYS A CA 1
ATOM 761 C C . LYS A 1 94 ? -2.076 -26.656 -6.359 1 98.56 94 LYS A C 1
ATOM 763 O O . LYS A 1 94 ? -2.738 -27.594 -5.906 1 98.56 94 LYS A O 1
ATOM 768 N N . ASP A 1 95 ? -1.449 -25.844 -5.594 1 98.56 95 ASP A N 1
ATOM 769 C CA . ASP A 1 95 ? -1.318 -26.047 -4.156 1 98.56 95 ASP A CA 1
ATOM 770 C C . ASP A 1 95 ? -2.332 -25.203 -3.385 1 98.56 95 ASP A C 1
ATOM 772 O O . ASP A 1 95 ? -2.348 -25.219 -2.152 1 98.56 95 ASP A O 1
ATOM 776 N N . LEU A 1 96 ? -3.16 -24.484 -4.09 1 98.69 96 LEU A N 1
ATOM 777 C CA . LEU A 1 96 ? -4.113 -23.594 -3.438 1 98.69 96 LEU A CA 1
ATOM 778 C C . LEU A 1 96 ? -5.492 -24.234 -3.357 1 98.69 96 LEU A C 1
ATOM 780 O O . LEU A 1 96 ? -5.832 -25.078 -4.18 1 98.69 96 LEU A O 1
ATOM 784 N N . ASP A 1 97 ? -6.238 -23.812 -2.355 1 98.19 97 ASP A N 1
ATOM 785 C CA . ASP A 1 97 ? -7.582 -24.344 -2.121 1 98.19 97 ASP A CA 1
ATOM 786 C C . ASP A 1 97 ? -8.641 -23.469 -2.801 1 98.19 97 ASP A C 1
ATOM 788 O O . ASP A 1 97 ? -9.508 -22.906 -2.137 1 98.19 97 ASP A O 1
ATOM 792 N N . PHE A 1 98 ? -8.602 -23.234 -4.07 1 98.06 98 PHE A N 1
ATOM 793 C CA . PHE A 1 98 ? -9.586 -22.594 -4.934 1 98.06 98 PHE A CA 1
ATOM 794 C C . PHE A 1 98 ? -10.258 -23.625 -5.844 1 98.06 98 PHE A C 1
ATOM 796 O O . PHE A 1 98 ? -9.648 -24.625 -6.215 1 98.06 98 PHE A O 1
ATOM 803 N N . ASP A 1 99 ? -11.484 -23.422 -6.164 1 98.12 99 ASP A N 1
ATOM 804 C CA . ASP A 1 99 ? -12.102 -24.25 -7.191 1 98.12 99 ASP A CA 1
ATOM 805 C C . ASP A 1 99 ? -11.57 -23.906 -8.578 1 98.12 99 ASP A C 1
ATOM 807 O O . ASP A 1 99 ? -10.836 -22.922 -8.742 1 98.12 99 ASP A O 1
ATOM 811 N N . ASP A 1 100 ? -11.883 -24.625 -9.562 1 98 100 ASP A N 1
ATOM 812 C CA . ASP A 1 100 ? -11.336 -24.484 -10.914 1 98 100 ASP A CA 1
ATOM 813 C C . ASP A 1 100 ? -11.766 -23.156 -11.539 1 98 100 ASP A C 1
ATOM 815 O O . ASP A 1 100 ? -11 -22.531 -12.281 1 98 100 ASP A O 1
ATOM 819 N N . ILE A 1 101 ? -12.891 -22.734 -11.258 1 97.81 101 ILE A N 1
ATOM 820 C CA . ILE A 1 101 ? -13.406 -21.5 -11.805 1 97.81 101 ILE A CA 1
ATOM 821 C C . ILE A 1 101 ? -12.578 -20.312 -11.289 1 97.81 101 ILE A C 1
ATOM 823 O O . ILE A 1 101 ? -12.188 -19.438 -12.062 1 97.81 101 ILE A O 1
ATOM 827 N N . SER A 1 102 ? -12.32 -20.312 -9.984 1 98.06 102 SER A N 1
ATOM 828 C CA . SER A 1 102 ? -11.5 -19.266 -9.383 1 98.06 102 SER A CA 1
ATOM 829 C C . SER A 1 102 ? -10.086 -19.281 -9.953 1 98.06 102 SER A C 1
ATOM 831 O O . SER A 1 102 ? -9.516 -18.234 -10.242 1 98.06 102 SER A O 1
ATOM 833 N N . LYS A 1 103 ? -9.547 -20.469 -10.117 1 98.56 103 LYS A N 1
ATOM 834 C CA . LYS A 1 103 ? -8.195 -20.578 -10.656 1 98.56 103 LYS A CA 1
ATOM 835 C C . LYS A 1 103 ? -8.125 -20.031 -12.078 1 98.56 103 LYS A C 1
ATOM 837 O O . LYS A 1 103 ? -7.172 -19.344 -12.43 1 98.56 103 LYS A O 1
ATOM 842 N N . GLN A 1 104 ? -9.086 -20.375 -12.852 1 97.94 104 GLN A N 1
ATOM 843 C CA . GLN A 1 104 ? -9.133 -19.875 -14.219 1 97.94 104 GLN A CA 1
ATOM 844 C C . GLN A 1 104 ? -9.297 -18.359 -14.234 1 97.94 104 GLN A C 1
ATOM 846 O O . GLN A 1 104 ? -8.727 -17.672 -15.094 1 97.94 104 GLN A O 1
ATOM 851 N N . ARG A 1 105 ? -10.078 -17.844 -13.328 1 97.75 105 ARG A N 1
ATOM 852 C CA . ARG A 1 105 ? -10.297 -16.406 -13.227 1 97.75 105 ARG A CA 1
ATOM 853 C C . ARG A 1 105 ? -8.992 -15.68 -12.914 1 97.75 105 ARG A C 1
ATOM 855 O O . ARG A 1 105 ? -8.727 -14.609 -13.461 1 97.75 105 ARG A O 1
ATOM 862 N N . ILE A 1 106 ? -8.219 -16.25 -12.047 1 98.56 106 ILE A N 1
ATOM 863 C CA . ILE A 1 106 ? -6.918 -15.695 -11.703 1 98.56 106 ILE A CA 1
ATOM 864 C C . ILE A 1 106 ? -6.027 -15.656 -12.938 1 98.56 106 ILE A C 1
ATOM 866 O O . ILE A 1 106 ? -5.434 -14.625 -13.258 1 98.56 106 ILE A O 1
ATOM 870 N N . ILE A 1 107 ? -5.996 -16.766 -13.656 1 98.44 107 ILE A N 1
ATOM 871 C CA . ILE A 1 107 ? -5.141 -16.875 -14.836 1 98.44 107 ILE A CA 1
ATOM 872 C C . ILE A 1 107 ? -5.582 -15.859 -15.883 1 98.44 107 ILE A C 1
ATOM 874 O O . ILE A 1 107 ? -4.746 -15.195 -16.5 1 98.44 107 ILE A O 1
ATOM 878 N N . ASN A 1 108 ? -6.844 -15.742 -16.047 1 97.12 108 ASN A N 1
ATOM 879 C CA . ASN A 1 108 ? -7.367 -14.781 -17.016 1 97.12 108 ASN A CA 1
ATOM 880 C C . ASN A 1 108 ? -7.02 -13.344 -16.625 1 97.12 108 ASN A C 1
ATOM 882 O O . ASN A 1 108 ? -6.699 -12.523 -17.484 1 97.12 108 ASN A O 1
ATOM 886 N N . ALA A 1 109 ? -7.148 -13.039 -15.383 1 97.69 109 ALA A N 1
ATOM 887 C CA . ALA A 1 109 ? -6.801 -11.703 -14.898 1 97.69 109 ALA A CA 1
ATOM 888 C C . ALA A 1 109 ? -5.32 -11.398 -15.141 1 97.69 109 ALA A C 1
ATOM 890 O O . ALA A 1 109 ? -4.965 -10.297 -15.555 1 97.69 109 ALA A O 1
ATOM 891 N N . ILE A 1 110 ? -4.484 -12.383 -14.844 1 98.06 110 ILE A N 1
ATOM 892 C CA . ILE A 1 110 ? -3.049 -12.219 -15.039 1 98.06 110 ILE A CA 1
ATOM 893 C C . ILE A 1 110 ? -2.756 -11.992 -16.531 1 98.06 110 ILE A C 1
ATOM 895 O O . ILE A 1 110 ? -2.006 -11.086 -16.891 1 98.06 110 ILE A O 1
ATOM 899 N N . LYS A 1 111 ? -3.393 -12.68 -17.344 1 95.56 111 LYS A N 1
ATOM 900 C CA . LYS A 1 111 ? -3.199 -12.609 -18.781 1 95.56 111 LYS A CA 1
ATOM 901 C C . LYS A 1 111 ? -3.588 -11.234 -19.328 1 95.56 111 LYS A C 1
ATOM 903 O O . LYS A 1 111 ? -2.934 -10.711 -20.234 1 95.56 111 LYS A O 1
ATOM 908 N N . ASN A 1 112 ? -4.566 -10.648 -18.75 1 94.75 112 ASN A N 1
ATOM 909 C CA . ASN A 1 112 ? -5.168 -9.477 -19.359 1 94.75 112 ASN A CA 1
ATOM 910 C C . ASN A 1 112 ? -4.969 -8.227 -18.516 1 94.75 112 ASN A C 1
ATOM 912 O O . ASN A 1 112 ? -5.609 -7.199 -18.75 1 94.75 112 ASN A O 1
ATOM 916 N N . HIS A 1 113 ? -4.074 -8.219 -17.547 1 94.12 113 HIS A N 1
ATOM 917 C CA . HIS A 1 113 ? -4.016 -7.113 -16.594 1 94.12 113 HIS A CA 1
ATOM 918 C C . HIS A 1 113 ? -3.408 -5.867 -17.234 1 94.12 113 HIS A C 1
ATOM 920 O O . HIS A 1 113 ? -3.486 -4.777 -16.656 1 94.12 113 HIS A O 1
ATOM 926 N N . ARG A 1 114 ? -2.936 -6.043 -18.422 1 91.94 114 ARG A N 1
ATOM 927 C CA . ARG A 1 114 ? -2.352 -4.891 -19.109 1 91.94 114 ARG A CA 1
ATOM 928 C C . ARG A 1 114 ? -3.297 -4.344 -20.172 1 91.94 114 ARG A C 1
ATOM 930 O O . ARG A 1 114 ? -2.973 -3.369 -20.859 1 91.94 114 ARG A O 1
ATOM 937 N N . THR A 1 115 ? -4.344 -4.953 -20.219 1 87.5 115 THR A N 1
ATOM 938 C CA . THR A 1 115 ? -5.266 -4.578 -21.281 1 87.5 115 THR A CA 1
ATOM 939 C C . THR A 1 115 ? -6.293 -3.568 -20.766 1 87.5 115 THR A C 1
ATOM 941 O O . THR A 1 115 ? -7.07 -3.869 -19.859 1 87.5 115 THR A O 1
ATOM 944 N N . LYS A 1 116 ? -6.41 -2.457 -21.406 1 83.25 116 LYS A N 1
ATOM 945 C CA . LYS A 1 116 ? -7.297 -1.365 -21.016 1 83.25 116 LYS A CA 1
ATO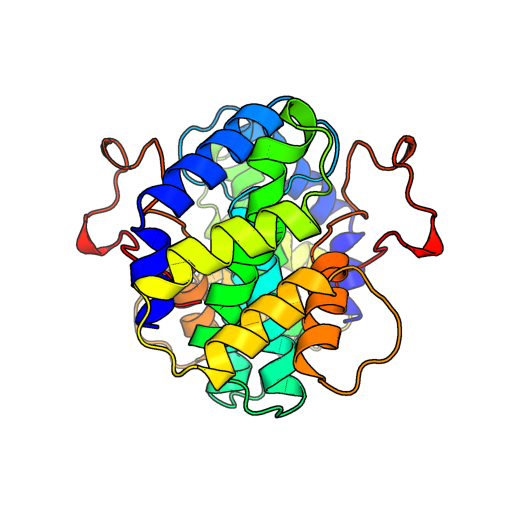M 946 C C . LYS A 1 116 ? -8.727 -1.614 -21.5 1 83.25 116 LYS A C 1
ATOM 948 O O . LYS A 1 116 ? -9.68 -1.111 -20.906 1 83.25 116 LYS A O 1
ATOM 953 N N . GLU A 1 117 ? -8.859 -2.41 -22.438 1 81.19 117 GLU A N 1
ATOM 954 C CA . GLU A 1 117 ? -10.156 -2.604 -23.078 1 81.19 117 GLU A CA 1
ATOM 955 C C . GLU A 1 117 ? -11.18 -3.174 -22.094 1 81.19 117 GLU A C 1
ATOM 957 O O . GLU A 1 117 ? -10.812 -3.861 -21.141 1 81.19 117 GLU A O 1
ATOM 962 N N . LYS A 1 118 ? -12.32 -2.629 -22.406 1 83.56 118 LYS A N 1
ATOM 963 C CA . LYS A 1 118 ? -13.422 -3.127 -21.578 1 83.56 118 LYS A CA 1
ATOM 964 C C . LYS A 1 118 ? -13.484 -4.652 -21.609 1 83.56 118 LYS A C 1
ATOM 966 O O . LYS A 1 118 ? -13.273 -5.266 -22.656 1 83.56 118 LYS A O 1
ATOM 971 N N . ASN A 1 119 ? -13.617 -5.145 -20.406 1 82.69 119 ASN A N 1
ATOM 972 C CA . ASN A 1 119 ? -13.742 -6.59 -20.25 1 82.69 119 ASN A CA 1
ATOM 973 C C . ASN A 1 119 ? -15.07 -6.973 -19.609 1 82.69 119 ASN A C 1
ATOM 975 O O . ASN A 1 119 ? -15.656 -6.184 -18.859 1 82.69 119 ASN A O 1
ATOM 979 N N . ASP A 1 120 ? -15.523 -8.109 -19.938 1 83.94 120 ASP A N 1
ATOM 980 C CA . ASP A 1 120 ? -16.781 -8.578 -19.359 1 83.94 120 ASP A CA 1
ATOM 981 C C . ASP A 1 120 ? -16.625 -8.891 -17.875 1 83.94 120 ASP A C 1
ATOM 983 O O . ASP A 1 120 ? -17.594 -8.805 -17.125 1 83.94 120 ASP A O 1
ATOM 987 N N . ASP A 1 121 ? -15.406 -9.227 -17.547 1 91.56 121 ASP A N 1
ATOM 988 C CA . ASP A 1 121 ? -15.148 -9.523 -16.141 1 91.56 121 ASP A CA 1
ATOM 989 C C . ASP A 1 121 ? -14.562 -8.305 -15.422 1 91.56 121 ASP A C 1
ATOM 991 O O . ASP A 1 121 ? -13.398 -7.961 -15.633 1 91.56 121 ASP A O 1
ATOM 995 N N . ARG A 1 122 ? -15.336 -7.691 -14.531 1 95.31 122 ARG A N 1
ATOM 996 C CA . ARG A 1 122 ? -14.93 -6.527 -13.75 1 95.31 122 ARG A CA 1
ATOM 997 C C . ARG A 1 122 ? -13.641 -6.812 -12.977 1 95.31 122 ARG A C 1
ATOM 999 O O . ARG A 1 122 ? -12.836 -5.906 -12.758 1 95.31 122 ARG A O 1
ATOM 1006 N N . PHE A 1 123 ? -13.453 -8.055 -12.68 1 96.88 123 PHE A N 1
ATOM 1007 C CA . PHE A 1 123 ? -12.266 -8.484 -11.961 1 96.88 123 PHE A CA 1
ATOM 1008 C C . PHE A 1 123 ? -11 -8.125 -12.742 1 96.88 123 PHE A C 1
ATOM 1010 O O . PHE A 1 123 ? -10.031 -7.637 -12.172 1 96.88 123 PHE A O 1
ATOM 1017 N N . ILE A 1 124 ? -10.992 -8.273 -13.961 1 96.38 124 ILE A N 1
ATOM 1018 C CA . ILE A 1 124 ? -9.859 -7.969 -14.828 1 96.38 124 ILE A CA 1
ATOM 1019 C C . ILE A 1 124 ? -9.664 -6.453 -14.906 1 96.38 124 ILE A C 1
ATOM 1021 O O . ILE A 1 124 ? -8.539 -5.961 -14.828 1 96.38 124 ILE A O 1
ATOM 1025 N N . GLU A 1 125 ? -10.695 -5.703 -14.945 1 96.56 125 GLU A N 1
ATOM 1026 C CA . GLU A 1 125 ? -10.648 -4.25 -15.07 1 96.56 125 GLU A CA 1
ATOM 1027 C C . GLU A 1 125 ? -10.039 -3.607 -13.828 1 96.56 125 GLU A C 1
ATOM 1029 O O . GLU A 1 125 ? -9.281 -2.643 -13.93 1 96.56 125 GLU A O 1
ATOM 1034 N N . ILE A 1 126 ? -10.391 -4.141 -12.711 1 97.31 126 ILE A N 1
ATOM 1035 C CA . ILE A 1 126 ? -9.906 -3.492 -11.492 1 97.31 126 ILE A CA 1
ATOM 1036 C C . ILE A 1 126 ? -8.414 -3.744 -11.336 1 97.31 126 ILE A C 1
ATOM 1038 O O . ILE A 1 126 ? -7.691 -2.912 -10.773 1 97.31 126 ILE A O 1
ATOM 1042 N N . PHE A 1 127 ? -7.922 -4.871 -11.844 1 98 127 PHE A N 1
ATOM 1043 C CA . PHE A 1 127 ? -6.488 -5.121 -11.789 1 98 127 PHE A CA 1
ATOM 1044 C C . PHE A 1 127 ? -5.734 -4.18 -12.711 1 98 127 PHE A C 1
ATOM 1046 O O . PHE A 1 127 ? -4.656 -3.688 -12.367 1 98 127 PHE A O 1
ATOM 1053 N N . TYR A 1 128 ? -6.262 -3.961 -13.883 1 96.69 128 TYR A N 1
ATOM 1054 C CA . TYR A 1 128 ? -5.664 -2.967 -14.773 1 96.69 128 TYR A CA 1
ATOM 1055 C C . TYR A 1 128 ? -5.598 -1.604 -14.094 1 96.69 128 TYR A C 1
ATOM 1057 O O . TYR A 1 128 ? -4.543 -0.964 -14.078 1 96.69 128 TYR A O 1
ATOM 1065 N N . LYS A 1 129 ? -6.711 -1.198 -13.531 1 97.12 129 LYS A N 1
ATOM 1066 C CA . LYS A 1 129 ? -6.801 0.094 -12.852 1 97.12 129 LYS A CA 1
ATOM 1067 C C . LYS A 1 129 ? -5.832 0.168 -11.68 1 97.12 129 LYS A C 1
ATOM 1069 O O . LYS A 1 129 ? -5.086 1.139 -11.539 1 97.12 129 LYS A O 1
ATOM 1074 N N . ALA A 1 130 ? -5.852 -0.859 -10.875 1 98.44 130 ALA A N 1
ATOM 1075 C CA . ALA A 1 130 ? -5.047 -0.867 -9.656 1 98.44 130 ALA A CA 1
ATOM 1076 C C . ALA A 1 130 ? -3.557 -0.869 -9.984 1 98.44 130 ALA A C 1
ATOM 1078 O O . ALA A 1 130 ? -2.766 -0.205 -9.312 1 98.44 130 ALA A O 1
ATOM 1079 N N . ASP A 1 131 ? -3.182 -1.647 -10.992 1 98.06 131 ASP A N 1
ATOM 1080 C CA . ASP A 1 131 ? -1.785 -1.703 -11.406 1 98.06 131 ASP A CA 1
ATOM 1081 C C . ASP A 1 131 ? -1.276 -0.321 -11.812 1 98.06 131 ASP A C 1
ATOM 1083 O O . ASP A 1 131 ? -0.135 0.037 -11.516 1 98.06 131 ASP A O 1
ATOM 1087 N N . LYS A 1 132 ? -2.068 0.475 -12.43 1 97.06 132 LYS A N 1
ATOM 1088 C CA . LYS A 1 132 ? -1.712 1.83 -12.836 1 97.06 132 LYS A CA 1
ATOM 1089 C C . LYS A 1 132 ? -1.778 2.797 -11.656 1 97.06 132 LYS A C 1
ATOM 1091 O O . LYS A 1 132 ? -0.854 3.582 -11.438 1 97.06 132 LYS A O 1
ATOM 1096 N N . LEU A 1 133 ? -2.791 2.67 -10.859 1 97.88 133 LEU A N 1
ATOM 1097 C CA . LEU A 1 133 ? -3.051 3.621 -9.789 1 97.88 133 LEU A CA 1
ATOM 1098 C C . LEU A 1 133 ? -2.039 3.459 -8.656 1 97.88 133 LEU A C 1
ATOM 1100 O O . LEU A 1 133 ? -1.862 4.367 -7.844 1 97.88 133 LEU A O 1
ATOM 1104 N N . SER A 1 134 ? -1.383 2.316 -8.625 1 98 134 SER A N 1
ATOM 1105 C CA . SER A 1 134 ? -0.428 2.057 -7.551 1 98 134 SER A CA 1
ATOM 1106 C C . SER A 1 134 ? 0.883 2.799 -7.785 1 98 134 SER A C 1
ATOM 1108 O O . SER A 1 134 ? 1.712 2.908 -6.879 1 98 134 SER A O 1
ATOM 1110 N N . ARG A 1 135 ? 1.036 3.326 -8.984 1 96.81 135 ARG A N 1
ATOM 1111 C CA . ARG A 1 135 ? 2.279 4.008 -9.32 1 96.81 135 ARG A CA 1
ATOM 1112 C C . ARG A 1 135 ? 2.303 5.422 -8.758 1 96.81 135 ARG A C 1
ATOM 1114 O O . ARG A 1 135 ? 1.332 6.172 -8.891 1 96.81 135 ARG A O 1
ATOM 1121 N N . MET A 1 136 ? 3.363 5.699 -8.086 1 96.19 136 MET A N 1
ATOM 1122 C CA . MET A 1 136 ? 3.482 7.02 -7.473 1 96.19 136 MET A CA 1
ATOM 1123 C C . MET A 1 136 ? 4.277 7.969 -8.367 1 96.19 136 MET A C 1
ATOM 1125 O O . MET A 1 136 ? 5.246 8.586 -7.922 1 96.19 136 MET A O 1
ATOM 1129 N N . CYS A 1 137 ? 3.791 8.203 -9.539 1 97.38 137 CYS A N 1
ATOM 1130 C CA . CYS A 1 137 ? 4.477 8.945 -10.594 1 97.38 137 CYS A CA 1
ATOM 1131 C C . CYS A 1 137 ? 4.758 10.375 -10.164 1 97.38 137 CYS A C 1
ATOM 1133 O O . CYS A 1 137 ? 5.766 10.961 -10.555 1 97.38 137 CYS A O 1
ATOM 1135 N N . PHE A 1 138 ? 3.967 10.945 -9.383 1 95.56 138 PHE A N 1
ATOM 1136 C CA . PHE A 1 138 ? 4.035 12.344 -8.977 1 95.56 138 PHE A CA 1
ATOM 1137 C C . PHE A 1 138 ? 5.227 12.586 -8.062 1 95.56 138 PHE A C 1
ATOM 1139 O O . PHE A 1 138 ? 5.617 13.734 -7.832 1 95.56 138 PHE A O 1
ATOM 1146 N N . ARG A 1 139 ? 5.734 11.531 -7.555 1 94.62 139 ARG A N 1
ATOM 1147 C CA . ARG A 1 139 ? 6.895 11.672 -6.68 1 94.62 139 ARG A CA 1
ATOM 1148 C C . ARG A 1 139 ? 8.078 10.875 -7.219 1 94.62 139 ARG A C 1
ATOM 1150 O O . ARG A 1 139 ? 9.07 10.68 -6.516 1 94.62 139 ARG A O 1
ATOM 1157 N N . CYS A 1 140 ? 8.047 10.461 -8.391 1 95.25 140 CYS A N 1
ATOM 1158 C CA . CYS A 1 140 ? 9.055 9.602 -9 1 95.25 140 CYS A CA 1
ATOM 1159 C C . CYS A 1 140 ? 10.273 10.406 -9.43 1 95.25 140 CYS A C 1
ATOM 1161 O O . CYS A 1 140 ? 10.156 11.344 -10.227 1 95.25 140 CYS A O 1
ATOM 1163 N N . PRO A 1 141 ? 11.469 10.047 -8.961 1 92.56 141 PRO A N 1
ATOM 1164 C CA . PRO A 1 141 ? 12.672 10.781 -9.367 1 92.56 141 PRO A CA 1
ATOM 1165 C C . PRO A 1 141 ? 13.023 10.578 -10.836 1 92.56 141 PRO A C 1
ATOM 1167 O O . PRO A 1 141 ? 13.758 11.391 -11.414 1 92.56 141 PRO A O 1
ATOM 1170 N N . ALA A 1 142 ? 12.547 9.586 -11.445 1 96.12 142 ALA A N 1
ATOM 1171 C CA . ALA A 1 142 ? 12.875 9.266 -12.836 1 96.12 142 ALA A CA 1
ATOM 1172 C C . ALA A 1 142 ? 11.742 9.688 -13.773 1 96.12 142 ALA A C 1
ATOM 1174 O O . ALA A 1 142 ? 11.68 9.227 -14.914 1 96.12 142 ALA A O 1
ATOM 1175 N N . ARG A 1 143 ? 10.875 10.484 -13.258 1 96.31 143 ARG A N 1
ATOM 1176 C CA . ARG A 1 143 ? 9.664 10.852 -13.992 1 96.31 143 ARG A CA 1
ATOM 1177 C C . ARG A 1 143 ? 10.008 11.406 -15.367 1 96.31 143 ARG A C 1
ATOM 1179 O O . ARG A 1 143 ? 9.32 11.109 -16.344 1 96.31 143 ARG A O 1
ATOM 1186 N N . SER A 1 144 ? 11.07 12.211 -15.523 1 95.31 144 SER A N 1
ATOM 1187 C CA . SER A 1 144 ? 11.398 12.938 -16.75 1 95.31 144 SER A CA 1
ATOM 1188 C C . SER A 1 144 ? 11.938 11.992 -17.812 1 95.31 144 SER A C 1
ATOM 1190 O O . SER A 1 144 ? 11.898 12.312 -19 1 95.31 144 SER A O 1
ATOM 1192 N N . ILE A 1 145 ? 12.445 10.836 -17.438 1 96.31 145 ILE A N 1
ATOM 1193 C CA . ILE A 1 145 ? 13.031 9.922 -18.406 1 96.31 145 ILE A CA 1
ATOM 1194 C C . ILE A 1 145 ? 12.133 8.703 -18.578 1 96.31 145 ILE A C 1
ATOM 1196 O O . ILE A 1 145 ? 12.508 7.73 -19.234 1 96.31 145 ILE A O 1
ATOM 1200 N N . CYS A 1 146 ? 11.008 8.703 -17.891 1 96.44 146 CYS A N 1
ATOM 1201 C CA . CYS A 1 146 ? 10.039 7.625 -17.984 1 96.44 146 CYS A CA 1
ATOM 1202 C C . CYS A 1 146 ? 9.398 7.586 -19.375 1 96.44 146 CYS A C 1
ATOM 1204 O O . CYS A 1 146 ? 9.102 8.633 -19.953 1 96.44 146 CYS A O 1
ATOM 1206 N N . ASN A 1 147 ? 9.078 6.426 -19.891 1 94.25 147 ASN A N 1
ATOM 1207 C CA . ASN A 1 147 ? 8.531 6.246 -21.234 1 94.25 147 ASN A CA 1
ATOM 1208 C C . ASN A 1 147 ? 7.016 6.461 -21.25 1 94.25 147 ASN A C 1
ATOM 1210 O O . ASN A 1 147 ? 6.402 6.48 -22.312 1 94.25 147 ASN A O 1
ATOM 1214 N N . TRP A 1 148 ? 6.406 6.625 -20.094 1 94.69 148 TRP A N 1
ATOM 1215 C CA . TRP A 1 148 ? 4.973 6.883 -20.047 1 94.69 148 TRP A CA 1
ATOM 1216 C C . TRP A 1 148 ? 4.656 8.305 -20.484 1 94.69 148 TRP A C 1
ATOM 1218 O O . TRP A 1 148 ? 5.383 9.242 -20.141 1 94.69 148 TRP A O 1
ATOM 1228 N N . SER A 1 149 ? 3.607 8.422 -21.234 1 95.88 149 SER A N 1
ATOM 1229 C CA . SER A 1 149 ? 3.105 9.75 -21.547 1 95.88 149 SER A CA 1
ATOM 1230 C C . SER A 1 149 ? 2.586 10.461 -20.297 1 95.88 149 SER A C 1
ATOM 1232 O O . SER A 1 149 ? 2.303 9.82 -19.281 1 95.88 149 SER A O 1
ATOM 1234 N N . GLU A 1 150 ? 2.463 11.758 -20.359 1 95.62 150 GLU A N 1
ATOM 1235 C CA . GLU A 1 150 ? 1.96 12.531 -19.234 1 95.62 150 GLU A CA 1
ATOM 1236 C C . GLU A 1 150 ? 0.549 12.102 -18.844 1 95.62 150 GLU A C 1
ATOM 1238 O O . GLU A 1 150 ? 0.186 12.117 -17.672 1 95.62 150 GLU A O 1
ATOM 1243 N N . GLU A 1 151 ? -0.203 11.602 -19.797 1 94.5 151 GLU A N 1
ATOM 1244 C CA . GLU A 1 151 ? -1.585 11.188 -19.562 1 94.5 151 GLU A CA 1
ATOM 1245 C C . GLU A 1 151 ? -1.65 9.891 -18.766 1 94.5 151 GLU A C 1
ATOM 1247 O O . GLU A 1 151 ? -2.602 9.664 -18.016 1 94.5 151 GLU A O 1
ATOM 1252 N N . LYS A 1 152 ? -0.613 9.094 -18.891 1 94.75 152 LYS A N 1
ATOM 1253 C CA . LYS A 1 152 ? -0.583 7.801 -18.203 1 94.75 152 LYS A CA 1
ATOM 1254 C C . LYS A 1 152 ? -0.062 7.938 -16.781 1 94.75 152 LYS A C 1
ATOM 1256 O O . LYS A 1 152 ? -0.296 7.062 -15.945 1 94.75 152 LYS A O 1
ATOM 1261 N N . LYS A 1 153 ? 0.68 9.023 -16.531 1 97.31 153 LYS A N 1
ATOM 1262 C CA . LYS A 1 153 ? 1.319 9.219 -15.234 1 97.31 153 LYS A CA 1
ATOM 1263 C C . LYS A 1 153 ? 0.317 9.711 -14.195 1 97.31 153 LYS A C 1
ATOM 1265 O O . LYS A 1 153 ? -0.516 10.57 -14.492 1 97.31 153 LYS A O 1
ATOM 1270 N N . ASN A 1 154 ? 0.401 9.117 -13.086 1 97.44 154 ASN A N 1
ATOM 1271 C CA . ASN A 1 154 ? -0.457 9.578 -12 1 97.44 154 ASN A CA 1
ATOM 1272 C C . ASN A 1 154 ? -0.024 10.945 -11.484 1 97.44 154 ASN A C 1
ATOM 1274 O O . ASN A 1 154 ? 1.136 11.141 -11.117 1 97.44 154 ASN A O 1
ATOM 1278 N N . LYS A 1 155 ? -0.957 11.867 -11.391 1 95.81 155 LYS A N 1
ATOM 1279 C CA . LYS A 1 155 ? -0.66 13.234 -10.977 1 95.81 155 LYS A CA 1
ATOM 1280 C C . LYS A 1 155 ? -1.024 13.453 -9.508 1 95.81 155 LYS A C 1
ATOM 1282 O O . LYS A 1 155 ? -0.598 14.438 -8.898 1 95.81 155 LYS A O 1
ATOM 1287 N N . THR A 1 156 ? -1.839 12.492 -9.055 1 96.44 156 THR A N 1
ATOM 1288 C CA . THR A 1 156 ? -2.307 12.578 -7.672 1 96.44 156 THR A CA 1
ATOM 1289 C C . THR A 1 156 ? -2.604 11.188 -7.117 1 96.44 156 THR A C 1
ATOM 1291 O O . THR A 1 156 ? -2.291 10.18 -7.754 1 96.44 156 THR A O 1
ATOM 1294 N N . VAL A 1 157 ? -3.113 11.148 -5.848 1 97.38 157 VAL A N 1
ATOM 1295 C CA . VAL A 1 157 ? -3.5 9.891 -5.215 1 97.38 157 VAL A CA 1
ATOM 1296 C C . VAL A 1 157 ? -5.016 9.711 -5.301 1 97.38 157 VAL A C 1
ATOM 1298 O O . VAL A 1 157 ? -5.77 10.586 -4.875 1 97.38 157 VAL A O 1
ATOM 1301 N N . ILE A 1 158 ? -5.418 8.641 -5.891 1 97.5 158 ILE A N 1
ATOM 1302 C CA . ILE A 1 158 ? -6.832 8.281 -5.906 1 97.5 158 ILE A CA 1
ATOM 1303 C C . ILE A 1 158 ? -7.121 7.266 -4.805 1 97.5 158 ILE A C 1
ATOM 1305 O O . ILE A 1 158 ? -8.156 7.34 -4.137 1 97.5 158 ILE A O 1
ATOM 1309 N N . TYR A 1 159 ? -6.121 6.309 -4.723 1 96.56 159 TYR A N 1
ATOM 1310 C CA . TYR A 1 159 ? -6.16 5.309 -3.66 1 96.56 159 TYR A CA 1
ATOM 1311 C C . TYR A 1 159 ? -4.801 5.188 -2.979 1 96.56 159 TYR A C 1
ATOM 1313 O O . TYR A 1 159 ? -3.768 5.469 -3.586 1 96.56 159 TYR A O 1
ATOM 1321 N N . MET B 1 1 ? -10.047 13.477 -3.727 1 95.69 1 MET B N 1
ATOM 1322 C CA . MET B 1 1 ? -9.617 13.852 -2.381 1 95.69 1 MET B CA 1
ATOM 1323 C C . MET B 1 1 ? -8.875 15.18 -2.393 1 95.69 1 MET B C 1
ATOM 1325 O O . MET B 1 1 ? -7.656 15.219 -2.584 1 95.69 1 MET B O 1
ATOM 1329 N N . LYS B 1 2 ? -9.578 16.266 -2.166 1 97.44 2 LYS B N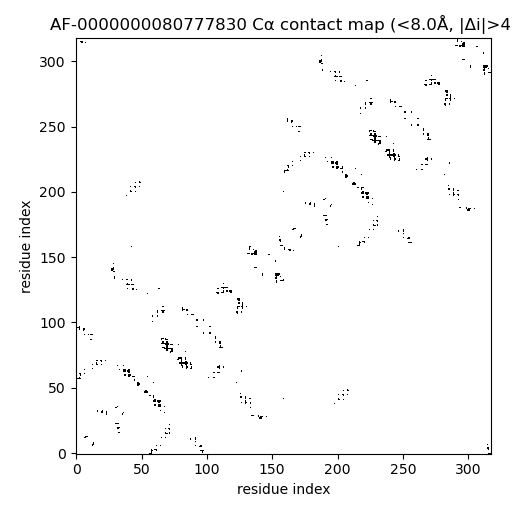 1
ATOM 1330 C CA . LYS B 1 2 ? -9.094 17.625 -2.324 1 97.44 2 LYS B CA 1
ATOM 1331 C C . LYS B 1 2 ? -7.992 17.938 -1.313 1 97.44 2 LYS B C 1
ATOM 1333 O O . LYS B 1 2 ? -6.93 18.438 -1.681 1 97.44 2 LYS B O 1
ATOM 1338 N N . ASN B 1 3 ? -8.219 17.703 -0.076 1 98.75 3 ASN B N 1
ATOM 1339 C CA . ASN B 1 3 ? -7.25 18.016 0.968 1 98.75 3 ASN B CA 1
ATOM 1340 C C . ASN B 1 3 ? -5.996 17.156 0.849 1 98.75 3 ASN B C 1
ATOM 1342 O O . ASN B 1 3 ? -4.887 17.641 1.102 1 98.75 3 ASN B O 1
ATOM 1346 N N . THR B 1 4 ? -6.137 15.875 0.447 1 98.69 4 THR B N 1
ATOM 1347 C CA . THR B 1 4 ? -4.984 15.016 0.196 1 98.69 4 THR B CA 1
ATOM 1348 C C . THR B 1 4 ? -4.086 15.617 -0.882 1 98.69 4 THR B C 1
ATOM 1350 O O . THR B 1 4 ? -2.861 15.625 -0.742 1 98.69 4 THR B O 1
ATOM 1353 N N . ASP B 1 5 ? -4.699 16.141 -1.899 1 98.31 5 ASP B N 1
ATOM 1354 C CA . ASP B 1 5 ? -3.951 16.766 -2.99 1 98.31 5 ASP B CA 1
ATOM 1355 C C . ASP B 1 5 ? -3.188 17.984 -2.506 1 98.31 5 ASP B C 1
ATOM 1357 O O . ASP B 1 5 ? -2.045 18.219 -2.908 1 98.31 5 ASP B O 1
ATOM 1361 N N . ILE B 1 6 ? -3.818 18.781 -1.662 1 98.62 6 ILE B N 1
ATOM 1362 C CA . ILE B 1 6 ? -3.166 19.953 -1.101 1 98.62 6 ILE B CA 1
ATOM 1363 C C . ILE B 1 6 ? -1.951 19.531 -0.278 1 98.62 6 ILE B C 1
ATOM 1365 O O . ILE B 1 6 ? -0.875 20.125 -0.396 1 98.62 6 ILE B O 1
ATOM 1369 N N . VAL B 1 7 ? -2.078 18.453 0.511 1 98.81 7 VAL B N 1
ATOM 1370 C CA . VAL B 1 7 ? -0.979 17.984 1.344 1 98.81 7 VAL B CA 1
ATOM 1371 C C . VAL B 1 7 ? 0.175 17.516 0.459 1 98.81 7 VAL B C 1
ATOM 1373 O O . VAL B 1 7 ? 1.333 17.859 0.708 1 98.81 7 VAL B O 1
ATOM 1376 N N . LEU B 1 8 ? -0.13 16.766 -0.636 1 98.38 8 LEU B N 1
ATOM 1377 C CA . LEU B 1 8 ? 0.878 16.203 -1.53 1 98.38 8 LEU B CA 1
ATOM 1378 C C . LEU B 1 8 ? 1.716 17.312 -2.164 1 98.38 8 LEU B C 1
ATOM 1380 O O . LEU B 1 8 ? 2.889 17.109 -2.48 1 98.38 8 LEU B O 1
ATOM 1384 N N . ASN B 1 9 ? 1.146 18.438 -2.24 1 97.88 9 ASN B N 1
ATOM 1385 C CA . ASN B 1 9 ? 1.833 19.547 -2.891 1 97.88 9 ASN B CA 1
ATOM 1386 C C . ASN B 1 9 ? 2.326 20.562 -1.875 1 97.88 9 ASN B C 1
ATOM 1388 O O . ASN B 1 9 ? 2.871 21.609 -2.252 1 97.88 9 ASN B O 1
ATOM 1392 N N . HIS B 1 10 ? 2.107 20.375 -0.637 1 98.62 10 HIS B N 1
ATOM 1393 C CA . HIS B 1 10 ? 2.465 21.328 0.421 1 98.62 10 HIS B CA 1
ATOM 1394 C C . HIS B 1 10 ? 3.975 21.359 0.64 1 98.62 10 HIS B C 1
ATOM 1396 O O . HIS B 1 10 ? 4.617 20.312 0.739 1 98.62 10 HIS B O 1
ATOM 1402 N N . LYS B 1 11 ? 4.504 22.5 0.799 1 98.56 11 LYS B N 1
ATOM 1403 C CA . LYS B 1 11 ? 5.945 22.688 0.925 1 98.56 11 LYS B CA 1
ATOM 1404 C C . LYS B 1 11 ? 6.48 21.984 2.174 1 98.56 11 LYS B C 1
ATOM 1406 O O . LYS B 1 11 ? 7.473 21.266 2.105 1 98.56 11 LYS B O 1
ATOM 1411 N N . ILE B 1 12 ? 5.848 22.203 3.291 1 98.75 12 ILE B N 1
ATOM 1412 C CA . ILE B 1 12 ? 6.293 21.625 4.551 1 98.75 12 ILE B CA 1
ATOM 1413 C C . ILE B 1 12 ? 6.254 20.094 4.465 1 98.75 12 ILE B C 1
ATOM 1415 O O . ILE B 1 12 ? 7.199 19.422 4.875 1 98.75 12 ILE B O 1
ATOM 1419 N N . PHE B 1 13 ? 5.172 19.547 3.928 1 98.88 13 PHE B N 1
ATOM 1420 C CA . PHE B 1 13 ? 5.047 18.094 3.781 1 98.88 13 PHE B CA 1
ATOM 1421 C C . PHE B 1 13 ? 6.215 17.531 2.98 1 98.88 13 PHE B C 1
ATOM 1423 O O . PHE B 1 13 ? 6.871 16.578 3.414 1 98.88 13 PHE B O 1
ATOM 1430 N N . ASN B 1 14 ? 6.465 18.109 1.812 1 98.62 14 ASN B N 1
ATOM 1431 C CA . ASN B 1 14 ? 7.5 17.609 0.917 1 98.62 14 ASN B CA 1
ATOM 1432 C C . ASN B 1 14 ? 8.891 17.734 1.536 1 98.62 14 ASN B C 1
ATOM 1434 O O . ASN B 1 14 ? 9.727 16.844 1.39 1 98.62 14 ASN B O 1
ATOM 1438 N N . GLU B 1 15 ? 9.109 18.828 2.258 1 98.56 15 GLU B N 1
ATOM 1439 C CA . GLU B 1 15 ? 10.383 18.984 2.949 1 98.56 15 GLU B CA 1
ATOM 1440 C C . GLU B 1 15 ? 10.602 17.891 3.98 1 98.56 15 GLU B C 1
ATOM 1442 O O . GLU B 1 15 ? 11.68 17.297 4.051 1 98.56 15 GLU B O 1
ATOM 1447 N N . LYS B 1 16 ? 9.57 17.625 4.758 1 98.69 16 LYS B N 1
ATOM 1448 C CA . LYS B 1 16 ? 9.688 16.656 5.84 1 98.69 16 LYS B CA 1
ATOM 1449 C C . LYS B 1 16 ? 9.797 15.234 5.293 1 98.69 16 LYS B C 1
ATOM 1451 O O . LYS B 1 16 ? 10.664 14.469 5.719 1 98.69 16 LYS B O 1
ATOM 1456 N N . ILE B 1 17 ? 8.969 14.852 4.32 1 98.56 17 ILE B N 1
ATOM 1457 C CA . ILE B 1 17 ? 8.969 13.484 3.807 1 98.56 17 ILE B CA 1
ATOM 1458 C C . ILE B 1 17 ? 10.266 13.219 3.045 1 98.56 17 ILE B C 1
ATOM 1460 O O . ILE B 1 17 ? 10.805 12.109 3.094 1 98.56 17 ILE B O 1
ATOM 1464 N N . ASN B 1 18 ? 10.789 14.242 2.381 1 98.06 18 ASN B N 1
ATOM 1465 C CA . ASN B 1 18 ? 12.078 14.094 1.71 1 98.06 18 ASN B CA 1
ATOM 1466 C C . ASN B 1 18 ? 13.211 13.859 2.709 1 98.06 18 ASN B C 1
ATOM 1468 O O . ASN B 1 18 ? 14.102 13.047 2.463 1 98.06 18 ASN B O 1
ATOM 1472 N N . LYS B 1 19 ? 13.141 14.625 3.756 1 98.19 19 LYS B N 1
ATOM 1473 C CA . LYS B 1 19 ? 14.141 14.43 4.801 1 98.19 19 LYS B CA 1
ATOM 1474 C C . LYS B 1 19 ? 14.055 13.023 5.391 1 98.19 19 LYS B C 1
ATOM 1476 O O . LYS B 1 19 ? 15.078 12.367 5.594 1 98.19 19 LYS B O 1
ATOM 1481 N N . ILE B 1 20 ? 12.875 12.531 5.645 1 98.06 20 ILE B N 1
ATOM 1482 C CA . ILE B 1 20 ? 12.672 11.188 6.172 1 98.06 20 ILE B CA 1
ATOM 1483 C C . ILE B 1 20 ? 13.266 10.164 5.207 1 98.06 20 ILE B C 1
ATOM 1485 O O . ILE B 1 20 ? 14.023 9.281 5.617 1 98.06 20 ILE B O 1
ATOM 1489 N N . GLU B 1 21 ? 12.914 10.281 3.951 1 96.94 21 GLU B N 1
ATOM 1490 C CA . GLU B 1 21 ? 13.367 9.32 2.947 1 96.94 21 GLU B CA 1
ATOM 1491 C C . GLU B 1 21 ? 14.883 9.359 2.793 1 96.94 21 GLU B C 1
ATOM 1493 O O . GLU B 1 21 ? 15.523 8.328 2.602 1 96.94 21 GLU B O 1
ATOM 1498 N N . ASN B 1 22 ? 15.422 10.555 2.908 1 96.38 22 ASN B N 1
ATOM 1499 C CA . ASN B 1 22 ? 16.875 10.672 2.854 1 96.38 22 ASN B CA 1
ATOM 1500 C C . ASN B 1 22 ? 17.547 10.008 4.059 1 96.38 22 ASN B C 1
ATOM 1502 O O . ASN B 1 22 ? 18.531 9.289 3.908 1 96.38 22 ASN B O 1
ATOM 1506 N N . ASP B 1 23 ? 17 10.281 5.207 1 95.25 23 ASP B N 1
ATOM 1507 C CA . ASP B 1 23 ? 17.547 9.734 6.445 1 95.25 23 ASP B CA 1
ATOM 1508 C C . ASP B 1 23 ? 17.453 8.211 6.461 1 95.25 23 ASP B C 1
ATOM 1510 O O . ASP B 1 23 ? 18.281 7.531 7.07 1 95.25 23 ASP B O 1
ATOM 1514 N N . GLU B 1 24 ? 16.469 7.676 5.707 1 93.94 24 GLU B N 1
ATOM 1515 C CA . GLU B 1 24 ? 16.188 6.246 5.801 1 93.94 24 GLU B CA 1
ATOM 1516 C C . GLU B 1 24 ? 16.859 5.477 4.668 1 93.94 24 GLU B C 1
ATOM 1518 O O . GLU B 1 24 ? 16.719 4.254 4.57 1 93.94 24 GLU B O 1
ATOM 1523 N N . LYS B 1 25 ? 17.594 6.113 3.865 1 91.19 25 LYS B N 1
ATOM 1524 C CA . LYS B 1 25 ? 18.219 5.477 2.707 1 91.19 25 LYS B CA 1
ATOM 1525 C C . LYS B 1 25 ? 19.047 4.266 3.125 1 91.19 25 LYS B C 1
ATOM 1527 O O . LYS B 1 25 ? 19.062 3.25 2.426 1 91.19 25 LYS B O 1
ATOM 1532 N N . THR B 1 26 ? 19.703 4.289 4.293 1 90.38 26 THR B N 1
ATOM 1533 C CA . THR B 1 26 ? 20.594 3.219 4.711 1 90.38 26 THR B CA 1
ATOM 1534 C C . THR B 1 26 ? 20 2.428 5.867 1 90.38 26 THR B C 1
ATOM 1536 O O . THR B 1 26 ? 20.672 1.57 6.453 1 90.38 26 THR B O 1
ATOM 1539 N N . ARG B 1 27 ? 18.797 2.77 6.211 1 91.75 27 ARG B N 1
ATOM 1540 C CA . ARG B 1 27 ? 18.141 2.076 7.316 1 91.75 27 ARG B CA 1
ATOM 1541 C C . ARG B 1 27 ? 17.859 0.62 6.953 1 91.75 27 ARG B C 1
ATOM 1543 O O . ARG B 1 27 ? 17.391 0.327 5.855 1 91.75 27 ARG B O 1
ATOM 1550 N N . VAL B 1 28 ? 18.125 -0.314 7.875 1 91.94 28 VAL B N 1
ATOM 1551 C CA . VAL B 1 28 ? 17.938 -1.735 7.598 1 91.94 28 VAL B CA 1
ATOM 1552 C C . VAL B 1 28 ? 16.578 -2.197 8.109 1 91.94 28 VAL B C 1
ATOM 1554 O O . VAL B 1 28 ? 16.109 -3.275 7.742 1 91.94 28 VAL B O 1
ATOM 1557 N N . PHE B 1 29 ? 15.961 -1.42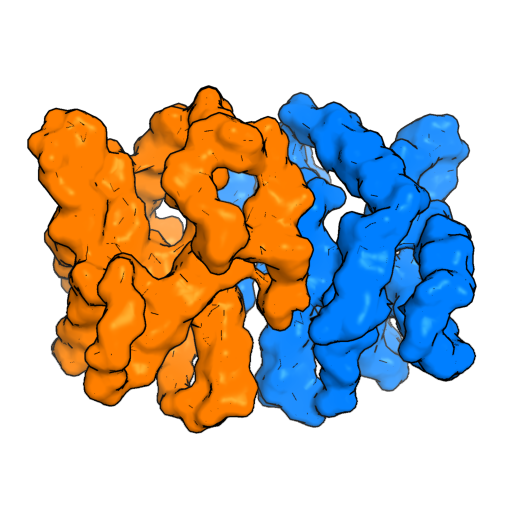4 8.992 1 94.19 29 PHE B N 1
ATOM 1558 C CA . PHE B 1 29 ? 14.656 -1.746 9.562 1 94.19 29 PHE B CA 1
ATOM 1559 C C . PHE B 1 29 ? 13.539 -1.173 8.703 1 94.19 29 PHE B C 1
ATOM 1561 O O . PHE B 1 29 ? 13.797 -0.536 7.676 1 94.19 29 PHE B O 1
ATOM 1568 N N . CYS B 1 30 ? 12.32 -1.49 9.031 1 94.31 30 CYS B N 1
ATOM 1569 C CA . CYS B 1 30 ? 11.18 -1.014 8.266 1 94.31 30 CYS B CA 1
ATOM 1570 C C . CYS B 1 30 ? 11.188 0.506 8.156 1 94.31 30 CYS B C 1
ATOM 1572 O O . CYS B 1 30 ? 11.516 1.2 9.117 1 94.31 30 CYS B O 1
ATOM 1574 N N . LYS B 1 31 ? 10.906 0.938 7.027 1 94.56 31 LYS B N 1
ATOM 1575 C CA . LYS B 1 31 ? 10.977 2.359 6.699 1 94.56 31 LYS B CA 1
ATOM 1576 C C . LYS B 1 31 ? 9.617 3.033 6.895 1 94.56 31 LYS B C 1
ATOM 1578 O O . LYS B 1 31 ? 8.578 2.371 6.855 1 94.56 31 LYS B O 1
ATOM 1583 N N . HIS B 1 32 ? 9.695 4.293 7.152 1 96.69 32 HIS B N 1
ATOM 1584 C CA . HIS B 1 32 ? 8.508 5.121 7.324 1 96.69 32 HIS B CA 1
ATOM 1585 C C . HIS B 1 32 ? 8.438 6.211 6.258 1 96.69 32 HIS B C 1
ATOM 1587 O O . HIS B 1 32 ? 8.195 7.379 6.574 1 96.69 32 HIS B O 1
ATOM 1593 N N . ASP B 1 33 ? 8.75 5.75 5.043 1 96.94 33 ASP B N 1
ATOM 1594 C CA . ASP B 1 33 ? 8.75 6.625 3.873 1 96.94 33 ASP B CA 1
ATOM 1595 C C . ASP B 1 33 ? 7.34 6.797 3.318 1 96.94 33 ASP B C 1
ATOM 1597 O O . ASP B 1 33 ? 6.363 6.406 3.959 1 96.94 33 ASP B O 1
ATOM 1601 N N . PHE B 1 34 ? 7.199 7.438 2.184 1 97.81 34 PHE B N 1
ATOM 1602 C CA . PHE B 1 34 ? 5.91 7.727 1.572 1 97.81 34 PHE B CA 1
ATOM 1603 C C . PHE B 1 34 ? 5.117 6.441 1.349 1 97.81 34 PHE B C 1
ATOM 1605 O O . PHE B 1 34 ? 3.895 6.426 1.513 1 97.81 34 PHE B O 1
ATOM 1612 N N . SER B 1 35 ? 5.758 5.348 0.955 1 97.19 35 SER B N 1
ATOM 1613 C CA . SER B 1 35 ? 5.086 4.07 0.748 1 97.19 35 SER B CA 1
ATOM 1614 C C . SER B 1 35 ? 4.398 3.594 2.023 1 97.19 35 SER B C 1
ATOM 1616 O O . SER B 1 35 ? 3.264 3.111 1.982 1 97.19 35 SER B O 1
ATOM 1618 N N . HIS B 1 36 ? 5.098 3.736 3.107 1 98.19 36 HIS B N 1
ATOM 1619 C CA . HIS B 1 36 ? 4.508 3.373 4.391 1 98.19 36 HIS B CA 1
ATOM 1620 C C . HIS B 1 36 ? 3.248 4.184 4.668 1 98.19 36 HIS B C 1
ATOM 1622 O O . HIS B 1 36 ? 2.229 3.631 5.086 1 98.19 36 HIS B O 1
ATOM 1628 N N . LEU B 1 37 ? 3.32 5.488 4.445 1 98.75 37 LEU B N 1
ATOM 1629 C CA . LEU B 1 37 ? 2.174 6.359 4.68 1 98.75 37 LEU B CA 1
ATOM 1630 C C . LEU B 1 37 ? 0.978 5.918 3.844 1 98.75 37 LEU B C 1
ATOM 1632 O O . LEU B 1 37 ? -0.15 5.879 4.34 1 98.75 37 LEU B O 1
ATOM 1636 N N . MET B 1 38 ? 1.255 5.531 2.621 1 98.69 38 MET B N 1
ATOM 1637 C CA . MET B 1 38 ? 0.189 5.102 1.722 1 98.69 38 MET B CA 1
ATOM 1638 C C . MET B 1 38 ? -0.393 3.764 2.168 1 98.69 38 MET B C 1
ATOM 1640 O O . MET B 1 38 ? -1.604 3.553 2.096 1 98.69 38 MET B O 1
ATOM 1644 N N . ASP B 1 39 ? 0.493 2.889 2.615 1 98.75 39 ASP B N 1
ATOM 1645 C CA . ASP B 1 39 ? 0.023 1.604 3.125 1 98.75 39 ASP B CA 1
ATOM 1646 C C . ASP B 1 39 ? -0.925 1.795 4.305 1 98.75 39 ASP B C 1
ATOM 1648 O O . ASP B 1 39 ? -1.983 1.166 4.367 1 98.75 39 ASP B O 1
ATOM 1652 N N . VAL B 1 40 ? -0.554 2.641 5.184 1 98.88 40 VAL B N 1
ATOM 1653 C CA . VAL B 1 40 ? -1.382 2.916 6.355 1 98.88 40 VAL B CA 1
ATOM 1654 C C . VAL B 1 40 ? -2.721 3.502 5.91 1 98.88 40 VAL B C 1
ATOM 1656 O O . VAL B 1 40 ? -3.777 3.082 6.391 1 98.88 40 VAL B O 1
ATOM 1659 N N . ALA B 1 41 ? -2.688 4.418 4.98 1 98.94 41 ALA B N 1
ATOM 1660 C CA . ALA B 1 41 ? -3.91 5.039 4.48 1 98.94 41 ALA B CA 1
ATOM 1661 C C . ALA B 1 41 ? -4.852 3.998 3.879 1 98.94 41 ALA B C 1
ATOM 1663 O O . ALA B 1 41 ? -6.035 3.961 4.211 1 98.94 41 ALA B O 1
ATOM 1664 N N . ARG B 1 42 ? -4.285 3.164 3.07 1 98.94 42 ARG B N 1
ATOM 1665 C CA . ARG B 1 42 ? -5.105 2.186 2.361 1 98.94 42 ARG B CA 1
ATOM 1666 C C . ARG B 1 42 ? -5.688 1.158 3.326 1 98.94 42 ARG B C 1
ATOM 1668 O O . ARG B 1 42 ? -6.848 0.765 3.195 1 98.94 42 ARG B O 1
ATOM 1675 N N . ILE B 1 43 ? -4.93 0.727 4.285 1 98.94 43 ILE B N 1
ATOM 1676 C CA . ILE B 1 43 ? -5.426 -0.238 5.262 1 98.94 43 ILE B CA 1
ATOM 1677 C C . ILE B 1 43 ? -6.516 0.406 6.117 1 98.94 43 ILE B C 1
ATOM 1679 O O . ILE B 1 43 ? -7.57 -0.193 6.344 1 98.94 43 ILE B O 1
ATOM 1683 N N . CYS B 1 44 ? -6.312 1.637 6.559 1 98.88 44 CYS B N 1
ATOM 1684 C CA . CYS B 1 44 ? -7.348 2.354 7.293 1 98.88 44 CYS B CA 1
ATOM 1685 C C . CYS B 1 44 ? -8.633 2.441 6.477 1 98.88 44 CYS B C 1
ATOM 1687 O O . CYS B 1 44 ? -9.719 2.207 7.004 1 98.88 44 CYS B O 1
ATOM 1689 N N . TYR B 1 45 ? -8.477 2.762 5.234 1 98.88 45 TYR B N 1
ATOM 1690 C CA . TYR B 1 45 ? -9.641 2.943 4.383 1 98.88 45 TYR B CA 1
ATOM 1691 C C . TYR B 1 45 ? -10.359 1.62 4.148 1 98.88 45 TYR B C 1
ATOM 1693 O O . TYR B 1 45 ? -11.594 1.571 4.117 1 98.88 45 TYR B O 1
ATOM 1701 N N . ILE B 1 46 ? -9.602 0.56 4.008 1 98.94 46 ILE B N 1
ATOM 1702 C CA . ILE B 1 46 ? -10.188 -0.769 3.873 1 98.94 46 ILE B CA 1
ATOM 1703 C C . ILE B 1 46 ? -11.016 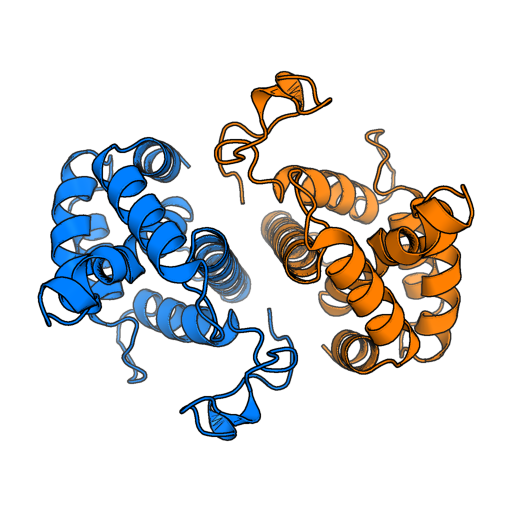-1.099 5.117 1 98.94 46 ILE B C 1
ATOM 1705 O O . ILE B 1 46 ? -12.172 -1.499 5.012 1 98.94 46 ILE B O 1
ATOM 1709 N N . ILE B 1 47 ? -10.43 -0.9 6.27 1 98.81 47 ILE B N 1
ATOM 1710 C CA . ILE B 1 47 ? -11.133 -1.173 7.516 1 98.81 47 ILE B CA 1
ATOM 1711 C C . ILE B 1 47 ? -12.391 -0.309 7.598 1 98.81 47 ILE B C 1
ATOM 1713 O O . ILE B 1 47 ? -13.461 -0.791 7.98 1 98.81 47 ILE B O 1
ATOM 1717 N N . ASN B 1 48 ? -12.258 0.941 7.277 1 98.75 48 ASN B N 1
ATOM 1718 C CA . ASN B 1 48 ? -13.391 1.865 7.23 1 98.75 48 ASN B CA 1
ATOM 1719 C C . ASN B 1 48 ? -14.531 1.311 6.387 1 98.75 48 ASN B C 1
ATOM 1721 O O . ASN B 1 48 ? -15.688 1.355 6.801 1 98.75 48 ASN B O 1
ATOM 1725 N N . LEU B 1 49 ? -14.219 0.778 5.23 1 98.75 49 LEU B N 1
ATOM 1726 C CA . LEU B 1 49 ? -15.211 0.234 4.309 1 98.75 49 LEU B CA 1
ATOM 1727 C C . LEU B 1 49 ? -15.789 -1.074 4.84 1 98.75 49 LEU B C 1
ATOM 1729 O O . LEU B 1 49 ? -17 -1.273 4.82 1 98.75 49 LEU B O 1
ATOM 1733 N N . GLU B 1 50 ? -14.953 -1.959 5.32 1 98.56 50 GLU B N 1
ATOM 1734 C CA . GLU B 1 50 ? -15.391 -3.262 5.812 1 98.56 50 GLU B CA 1
ATOM 1735 C C . GLU B 1 50 ? -16.344 -3.111 7 1 98.56 50 GLU B C 1
ATOM 1737 O O . GLU B 1 50 ? -17.297 -3.879 7.137 1 98.56 50 GLU B O 1
ATOM 1742 N N . GLU B 1 51 ? -16 -2.137 7.824 1 98.06 51 GLU B N 1
ATOM 1743 C CA . GLU B 1 51 ? -16.75 -1.979 9.062 1 98.06 51 GLU B CA 1
ATOM 1744 C C . GLU B 1 51 ? -17.844 -0.915 8.922 1 98.06 51 GLU B C 1
ATOM 1746 O O . GLU B 1 51 ? -18.531 -0.6 9.883 1 98.06 51 GLU B O 1
ATOM 1751 N N . ASN B 1 52 ? -17.953 -0.375 7.781 1 97.88 52 ASN B N 1
ATOM 1752 C CA . ASN B 1 52 ? -18.938 0.66 7.508 1 97.88 52 ASN B CA 1
ATOM 1753 C C . ASN B 1 52 ? -18.875 1.793 8.523 1 97.88 52 ASN B C 1
ATOM 1755 O O . ASN B 1 52 ? -19.875 2.172 9.117 1 97.88 52 ASN B O 1
ATOM 1759 N N . LEU B 1 53 ? -17.719 2.293 8.758 1 97.62 53 LEU B N 1
ATOM 1760 C CA . LEU B 1 53 ? -17.5 3.324 9.766 1 97.62 53 LEU B CA 1
ATOM 1761 C C . LEU B 1 53 ? -17.891 4.695 9.234 1 97.62 53 LEU B C 1
ATOM 1763 O O . LEU B 1 53 ? -18.047 5.648 10 1 97.62 53 LEU B O 1
ATOM 1767 N N . ASN B 1 54 ? -17.984 4.832 7.977 1 97.75 54 ASN B N 1
ATOM 1768 C CA . ASN B 1 54 ? -18.438 6.043 7.301 1 97.75 54 ASN B CA 1
ATOM 1769 C C . ASN B 1 54 ? -17.516 7.223 7.598 1 97.75 54 ASN B C 1
ATOM 1771 O O . ASN B 1 54 ? -17.984 8.344 7.797 1 97.75 54 ASN B O 1
ATOM 1775 N N . ILE B 1 55 ? -16.266 6.98 7.727 1 98.12 55 ILE B N 1
ATOM 1776 C CA . ILE B 1 55 ? -15.258 8.031 7.879 1 98.12 55 ILE B CA 1
ATOM 1777 C C . ILE B 1 55 ? -14.859 8.562 6.504 1 98.12 55 ILE B C 1
ATOM 1779 O O . ILE B 1 55 ? -14.672 7.785 5.562 1 98.12 55 ILE B O 1
ATOM 1783 N N . ASP B 1 56 ? -14.727 9.867 6.445 1 98.31 56 ASP B N 1
ATOM 1784 C CA . ASP B 1 56 ? -14.359 10.539 5.199 1 98.31 56 ASP B CA 1
ATOM 1785 C C . ASP B 1 56 ? -13.008 10.047 4.695 1 98.31 56 ASP B C 1
ATOM 1787 O O . ASP B 1 56 ? -12.031 10 5.453 1 98.31 56 ASP B O 1
ATOM 1791 N N . LYS B 1 57 ? -12.953 9.633 3.441 1 98.75 57 LYS B N 1
ATOM 1792 C CA . LYS B 1 57 ? -11.734 9.102 2.832 1 98.75 57 LYS B CA 1
ATOM 1793 C C . LYS B 1 57 ? -10.609 10.133 2.869 1 98.75 57 LYS B C 1
ATOM 1795 O O . LYS B 1 57 ? -9.469 9.797 3.182 1 98.75 57 LYS B O 1
ATOM 1800 N N . ASP B 1 58 ? -10.93 11.344 2.484 1 98.81 58 ASP B N 1
ATOM 1801 C CA . ASP B 1 58 ? -9.945 12.422 2.488 1 98.81 58 ASP B CA 1
ATOM 1802 C C . ASP B 1 58 ? -9.336 12.602 3.875 1 98.81 58 ASP B C 1
ATOM 1804 O O . ASP B 1 58 ? -8.133 12.828 4.004 1 98.81 58 ASP B O 1
ATOM 1808 N N . LEU B 1 59 ? -10.133 12.508 4.91 1 98.81 59 LEU B N 1
ATOM 1809 C CA . LEU B 1 59 ? -9.688 12.625 6.297 1 98.81 59 LEU B CA 1
ATOM 1810 C C . LEU B 1 59 ? -8.711 11.508 6.648 1 98.81 59 LEU B C 1
ATOM 1812 O O . LEU B 1 59 ? -7.691 11.758 7.301 1 98.81 59 LEU B O 1
ATOM 1816 N N . ILE B 1 60 ? -9 10.32 6.176 1 98.88 60 ILE B N 1
ATOM 1817 C CA . ILE B 1 60 ? -8.164 9.156 6.441 1 98.88 60 ILE B CA 1
ATOM 1818 C C . ILE B 1 60 ? -6.797 9.344 5.781 1 98.88 60 ILE B C 1
ATOM 1820 O O . ILE B 1 60 ? -5.758 9.195 6.43 1 98.88 60 ILE B O 1
ATOM 1824 N N . TYR B 1 61 ? -6.754 9.672 4.551 1 98.94 61 TYR B N 1
ATOM 1825 C CA . TYR B 1 61 ? -5.508 9.766 3.801 1 98.94 61 TYR B CA 1
ATOM 1826 C C . TYR B 1 61 ? -4.652 10.922 4.309 1 98.94 61 TYR B C 1
ATOM 1828 O O . TYR B 1 61 ? -3.438 10.781 4.461 1 98.94 61 TYR B O 1
ATOM 1836 N N . VAL B 1 62 ? -5.289 12.07 4.605 1 98.94 62 VAL B N 1
ATOM 1837 C CA . VAL B 1 62 ? -4.539 13.195 5.148 1 98.94 62 VAL B CA 1
ATOM 1838 C C . VAL B 1 62 ? -3.895 12.805 6.477 1 98.94 62 VAL B C 1
ATOM 1840 O O . VAL B 1 62 ? -2.713 13.07 6.707 1 98.94 62 VAL B O 1
ATOM 1843 N N . THR B 1 63 ? -4.656 12.156 7.316 1 98.94 63 THR B N 1
ATOM 1844 C CA . THR B 1 63 ? -4.133 11.75 8.617 1 98.94 63 THR B CA 1
ATOM 1845 C C . THR B 1 63 ? -2.949 10.797 8.445 1 98.94 63 THR B C 1
ATOM 1847 O O . THR B 1 63 ? -1.928 10.945 9.117 1 98.94 63 THR B O 1
ATOM 1850 N N . ALA B 1 64 ? -3.068 9.844 7.559 1 98.94 64 ALA B N 1
ATOM 1851 C CA . ALA B 1 64 ? -1.996 8.891 7.293 1 98.94 64 ALA B CA 1
ATOM 1852 C C . ALA B 1 64 ? -0.743 9.602 6.785 1 98.94 64 ALA B C 1
ATOM 1854 O O . ALA B 1 64 ? 0.371 9.281 7.207 1 98.94 64 ALA B O 1
ATOM 1855 N N . LEU B 1 65 ? -0.908 10.578 5.91 1 98.81 65 LEU B N 1
ATOM 1856 C CA . LEU B 1 65 ? 0.217 11.289 5.32 1 98.81 65 LEU B CA 1
ATOM 1857 C C . LEU B 1 65 ? 0.953 12.109 6.375 1 98.81 65 LEU B C 1
ATOM 1859 O O . LEU B 1 65 ? 2.166 12.312 6.277 1 98.81 65 LEU B O 1
ATOM 1863 N N . LEU B 1 66 ? 0.265 12.469 7.426 1 98.88 66 LEU B N 1
ATOM 1864 C CA . LEU B 1 66 ? 0.836 13.438 8.352 1 98.88 66 LEU B CA 1
ATOM 1865 C C . LEU B 1 66 ? 1.362 12.742 9.609 1 98.88 66 LEU B C 1
ATOM 1867 O O . LEU B 1 66 ? 2.191 13.297 10.328 1 98.88 66 LEU B O 1
ATOM 1871 N N . HIS B 1 67 ? 0.949 11.531 9.914 1 98.75 67 HIS B N 1
ATOM 1872 C CA . HIS B 1 67 ? 1.033 10.992 11.266 1 98.75 67 HIS B CA 1
ATOM 1873 C C . HIS B 1 67 ? 2.482 10.773 11.68 1 98.75 67 HIS B C 1
ATOM 1875 O O . HIS B 1 67 ? 2.814 10.875 12.867 1 98.75 67 HIS B O 1
ATOM 1881 N N . ASP B 1 68 ? 3.359 10.586 10.742 1 98.19 68 ASP B N 1
ATOM 1882 C CA . ASP B 1 68 ? 4.73 10.203 11.07 1 98.19 68 ASP B CA 1
ATOM 1883 C C . ASP B 1 68 ? 5.715 11.305 10.688 1 98.19 68 ASP B C 1
ATOM 1885 O O . ASP B 1 68 ? 6.93 11.102 10.719 1 98.19 68 ASP B O 1
ATOM 1889 N N . LEU B 1 69 ? 5.301 12.516 10.328 1 98.56 69 LEU B N 1
ATOM 1890 C CA . LEU B 1 69 ? 6.18 13.531 9.758 1 98.56 69 LEU B CA 1
ATOM 1891 C C . LEU B 1 69 ? 7.203 14 10.789 1 98.56 69 LEU B C 1
ATOM 1893 O O . LEU B 1 69 ? 8.258 14.531 10.43 1 98.56 69 LEU B O 1
ATOM 1897 N N . GLY B 1 70 ? 6.867 13.836 12.008 1 98.25 70 GLY B N 1
ATOM 1898 C CA . GLY B 1 70 ? 7.785 14.227 13.062 1 98.25 70 GLY B CA 1
ATOM 1899 C C . GLY B 1 70 ? 9.07 13.414 13.07 1 98.25 70 GLY B C 1
ATOM 1900 O O . GLY B 1 70 ? 10.055 13.805 13.703 1 98.25 70 GLY B O 1
ATOM 1901 N N . ARG B 1 71 ? 9.109 12.289 12.422 1 97.31 71 ARG B N 1
ATOM 1902 C CA . ARG B 1 71 ? 10.312 11.469 12.32 1 97.31 71 ARG B CA 1
ATOM 1903 C C . ARG B 1 71 ? 11.438 12.242 11.648 1 97.31 71 ARG B C 1
ATOM 1905 O O . ARG B 1 71 ? 12.617 11.945 11.867 1 97.31 71 ARG B O 1
ATOM 1912 N N . ALA B 1 72 ? 11.062 13.164 10.82 1 97.25 72 ALA B N 1
ATOM 1913 C CA . ALA B 1 72 ? 12.055 13.977 10.125 1 97.25 72 ALA B CA 1
ATOM 1914 C C . ALA B 1 72 ? 12.961 14.703 11.109 1 97.25 72 ALA B C 1
ATOM 1916 O O . ALA B 1 72 ? 14.125 14.984 10.805 1 97.25 72 ALA B O 1
ATOM 1917 N N . ASP B 1 73 ? 12.43 14.961 12.289 1 96.44 73 ASP B N 1
ATOM 1918 C CA . ASP B 1 73 ? 13.148 15.836 13.211 1 96.44 73 ASP B CA 1
ATOM 1919 C C . ASP B 1 73 ? 13.422 15.133 14.539 1 96.44 73 ASP B C 1
ATOM 1921 O O . ASP B 1 73 ? 14 15.719 15.453 1 96.44 73 ASP B O 1
ATOM 1925 N N . GLU B 1 74 ? 12.969 13.961 14.656 1 94 74 GLU B N 1
ATOM 1926 C CA . GLU B 1 74 ? 13.023 13.25 15.93 1 94 74 GLU B CA 1
ATOM 1927 C C . GLU B 1 74 ? 14.461 13.109 16.406 1 94 74 GLU B C 1
ATOM 1929 O O . GLU B 1 74 ? 14.773 13.414 17.562 1 94 74 GLU B O 1
ATOM 1934 N N . VAL B 1 75 ? 15.367 12.719 15.609 1 90.12 75 VAL B N 1
ATOM 1935 C CA . VAL B 1 75 ? 16.766 12.477 15.984 1 90.12 75 VAL B CA 1
ATOM 1936 C C . VAL B 1 75 ? 17.438 13.805 16.312 1 90.12 75 VAL B C 1
ATOM 1938 O O . VAL B 1 75 ? 18.125 13.914 17.344 1 90.12 75 VAL B O 1
ATOM 1941 N N . ASP B 1 76 ? 17.203 14.781 15.516 1 94.12 76 ASP B N 1
ATOM 1942 C CA . ASP B 1 76 ? 17.859 16.078 15.672 1 94.12 76 ASP B CA 1
ATOM 1943 C C . ASP B 1 76 ? 17.406 16.766 16.953 1 94.12 76 ASP B C 1
ATOM 1945 O O . ASP B 1 76 ? 18.188 17.484 17.594 1 94.12 76 ASP B O 1
ATOM 1949 N N . THR B 1 77 ? 16.172 16.547 17.375 1 95.19 77 THR B N 1
ATOM 1950 C CA . THR B 1 77 ? 15.602 17.328 18.484 1 95.19 77 THR B CA 1
ATOM 1951 C C . THR B 1 77 ? 15.531 16.484 19.75 1 95.19 77 THR B C 1
ATOM 1953 O O . THR B 1 77 ? 15.438 17.031 20.859 1 95.19 77 THR B O 1
ATOM 1956 N N . GLY B 1 78 ? 15.477 15.18 19.578 1 94.62 78 GLY B N 1
ATOM 1957 C CA . GLY B 1 78 ? 15.273 14.281 20.703 1 94.62 78 GLY B CA 1
ATOM 1958 C C . GLY B 1 78 ? 13.828 14.211 21.156 1 94.62 78 GLY B C 1
ATOM 1959 O O . GLY B 1 78 ? 13.508 13.508 22.125 1 94.62 78 GLY B O 1
ATOM 1960 N N . ILE B 1 79 ? 12.992 14.961 20.469 1 94.38 79 ILE B N 1
ATOM 1961 C CA . ILE B 1 79 ? 11.57 14.984 20.812 1 94.38 79 ILE B CA 1
ATOM 1962 C C . ILE B 1 79 ? 10.852 13.844 20.078 1 94.38 79 ILE B C 1
ATOM 1964 O O . ILE B 1 79 ? 11.156 13.555 18.922 1 94.38 79 ILE B O 1
ATOM 1968 N N . ASN B 1 80 ? 9.883 13.258 20.797 1 94.69 80 ASN B N 1
ATOM 1969 C CA . ASN B 1 80 ? 9.125 12.156 20.234 1 94.69 80 ASN B CA 1
ATOM 1970 C C . ASN B 1 80 ? 8.438 12.555 18.922 1 94.69 80 ASN B C 1
ATOM 1972 O O . ASN B 1 80 ? 7.852 13.633 18.844 1 94.69 80 ASN B O 1
ATOM 1976 N N . HIS B 1 81 ? 8.469 11.625 17.938 1 95.62 81 HIS B N 1
ATOM 1977 C CA . HIS B 1 81 ? 7.93 11.953 16.625 1 95.62 81 HIS B CA 1
ATOM 1978 C C . HIS B 1 81 ? 6.43 12.211 16.703 1 95.62 81 HIS B C 1
ATOM 1980 O O . HIS B 1 81 ? 5.891 12.992 15.914 1 95.62 81 HIS B O 1
ATOM 1986 N N . SER B 1 82 ? 5.742 11.523 17.609 1 94.44 82 SER B N 1
ATOM 1987 C CA . SER B 1 82 ? 4.305 11.75 17.703 1 94.44 82 SER B CA 1
ATOM 1988 C C . SER B 1 82 ? 3.99 13.195 18.062 1 94.44 82 SER B C 1
ATOM 1990 O O . SER B 1 82 ? 3.055 13.789 17.516 1 94.44 82 SER B O 1
ATOM 1992 N N . ILE B 1 83 ? 4.773 13.781 18.938 1 95.94 83 ILE B N 1
ATOM 1993 C CA . ILE B 1 83 ? 4.605 15.172 19.359 1 95.94 83 ILE B CA 1
ATOM 1994 C C . ILE B 1 83 ? 4.977 16.094 18.203 1 95.94 83 ILE B C 1
ATOM 1996 O O . ILE B 1 83 ? 4.219 17.016 17.859 1 95.94 83 ILE B O 1
ATOM 2000 N N . LEU B 1 84 ? 6.098 15.852 17.641 1 97.62 84 LEU B N 1
ATOM 2001 C CA . LEU B 1 84 ? 6.566 16.672 16.516 1 97.62 84 LEU B CA 1
ATOM 2002 C C . LEU B 1 84 ? 5.586 16.609 15.352 1 97.62 84 LEU B C 1
ATOM 2004 O O . LEU B 1 84 ? 5.363 17.609 14.672 1 97.62 84 LEU B O 1
ATOM 2008 N N . SER B 1 85 ? 5.016 15.43 15.125 1 98.56 85 SER B N 1
ATOM 2009 C CA . SER B 1 85 ? 4.062 15.266 14.031 1 98.56 85 SER B CA 1
ATOM 2010 C C . SER B 1 85 ? 2.816 16.109 14.25 1 98.56 85 SER B C 1
ATOM 2012 O O . SER B 1 85 ? 2.236 16.641 13.297 1 98.56 85 SER B O 1
ATOM 2014 N N . GLN B 1 86 ? 2.398 16.234 15.516 1 98.19 86 GLN B N 1
ATOM 2015 C CA . GLN B 1 86 ? 1.249 17.078 15.812 1 98.19 86 GLN B CA 1
ATOM 2016 C C . GLN B 1 86 ? 1.518 18.531 15.422 1 98.19 86 GLN B C 1
ATOM 2018 O O . GLN B 1 86 ? 0.672 19.188 14.805 1 98.19 86 GLN B O 1
ATOM 2023 N N . GLU B 1 87 ? 2.658 19.016 15.773 1 98.12 87 GLU B N 1
ATOM 2024 C CA . GLU B 1 87 ? 3.031 20.391 15.492 1 98.12 87 GLU B CA 1
ATOM 2025 C C . GLU B 1 87 ? 3.104 20.656 13.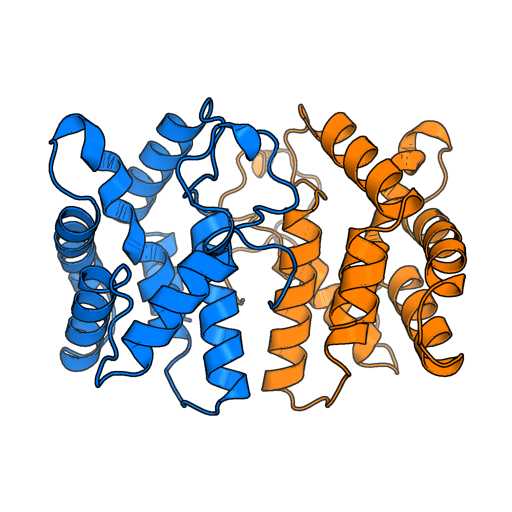992 1 98.12 87 GLU B C 1
ATOM 2027 O O . GLU B 1 87 ? 2.568 21.656 13.5 1 98.12 87 GLU B O 1
ATOM 2032 N N . ILE B 1 88 ? 3.738 19.766 13.289 1 98.62 88 ILE B N 1
ATOM 2033 C CA . ILE B 1 88 ? 3.869 19.891 11.844 1 98.62 88 ILE B CA 1
ATOM 2034 C C . ILE B 1 88 ? 2.488 19.828 11.195 1 98.62 88 ILE B C 1
ATOM 2036 O O . ILE B 1 88 ? 2.178 20.625 10.305 1 98.62 88 ILE B O 1
ATOM 2040 N N . ALA B 1 89 ? 1.651 18.906 11.672 1 98.75 89 ALA B N 1
ATOM 2041 C CA . ALA B 1 89 ? 0.304 18.75 11.133 1 98.75 89 ALA B CA 1
ATOM 2042 C C . ALA B 1 89 ? -0.522 20.016 11.344 1 98.75 89 ALA B C 1
ATOM 2044 O O . ALA B 1 89 ? -1.257 20.438 10.445 1 98.75 89 ALA B O 1
ATOM 2045 N N . GLN B 1 90 ? -0.404 20.625 12.5 1 98.62 90 GLN B N 1
ATOM 2046 C CA . GLN B 1 90 ? -1.153 21.844 12.789 1 98.62 90 GLN B CA 1
ATOM 2047 C C . GLN B 1 90 ? -0.838 22.938 11.773 1 98.62 90 GLN B C 1
ATOM 2049 O O . GLN B 1 90 ? -1.734 23.656 11.336 1 98.62 90 GLN B O 1
ATOM 2054 N N . GLU B 1 91 ? 0.395 23.016 11.406 1 98.69 91 GLU B N 1
ATOM 2055 C CA . GLU B 1 91 ? 0.807 24.016 10.43 1 98.69 91 GLU B CA 1
ATOM 2056 C C . GLU B 1 91 ? 0.216 23.719 9.055 1 98.69 91 GLU B C 1
ATOM 2058 O O . GLU B 1 91 ? -0.285 24.625 8.383 1 98.69 91 GLU B O 1
ATOM 2063 N N . ILE B 1 92 ? 0.228 22.484 8.648 1 98.88 92 ILE B N 1
ATOM 2064 C CA . ILE B 1 92 ? -0.255 22.078 7.332 1 98.88 92 ILE B CA 1
ATOM 2065 C C . ILE B 1 92 ? -1.777 22.203 7.285 1 98.88 92 ILE B C 1
ATOM 2067 O O . ILE B 1 92 ? -2.344 22.625 6.277 1 98.88 92 ILE B O 1
ATOM 2071 N N . LEU B 1 93 ? -2.414 21.906 8.398 1 98.81 93 LEU B N 1
ATOM 2072 C CA . LEU B 1 93 ? -3.871 21.859 8.469 1 98.81 93 LEU B CA 1
ATOM 2073 C C . LEU B 1 93 ? -4.473 23.25 8.25 1 98.81 93 LEU B C 1
ATOM 2075 O O . LEU B 1 93 ? -5.629 23.375 7.848 1 98.81 93 LEU B O 1
ATOM 2079 N N . LYS B 1 94 ? -3.705 24.281 8.477 1 98.56 94 LYS B N 1
ATOM 2080 C CA . LYS B 1 94 ? -4.168 25.656 8.258 1 98.56 94 LYS B CA 1
ATOM 2081 C C . LYS B 1 94 ? -4.551 25.875 6.801 1 98.56 94 LYS B C 1
ATOM 2083 O O . LYS B 1 94 ? -5.418 26.703 6.5 1 98.56 94 LYS B O 1
ATOM 2088 N N . ASP B 1 95 ? -3.975 25.141 5.918 1 98.56 95 ASP B N 1
ATOM 2089 C CA . ASP B 1 95 ? -4.16 25.344 4.484 1 98.56 95 ASP B CA 1
ATOM 2090 C C . ASP B 1 95 ? -5.176 24.359 3.916 1 98.56 95 ASP B C 1
ATOM 2092 O O . ASP B 1 95 ? -5.434 24.344 2.711 1 98.56 95 ASP B O 1
ATOM 2096 N N . LEU B 1 96 ? -5.734 23.516 4.766 1 98.69 96 LEU B N 1
ATOM 2097 C CA . LEU B 1 96 ? -6.66 22.5 4.301 1 98.69 96 LEU B CA 1
ATOM 2098 C C . LEU B 1 96 ? -8.109 22.938 4.508 1 98.69 96 LEU B C 1
ATOM 2100 O O . LEU B 1 96 ? -8.398 23.734 5.395 1 98.69 96 LEU B O 1
ATOM 2104 N N . ASP B 1 97 ? -8.969 22.406 3.658 1 98.19 97 ASP B N 1
ATOM 2105 C CA . ASP B 1 97 ? -10.398 22.734 3.707 1 98.19 97 ASP B CA 1
ATOM 2106 C C . ASP B 1 97 ? -11.156 21.719 4.57 1 98.19 97 ASP B C 1
ATOM 2108 O O . ASP B 1 97 ? -12.039 21.016 4.082 1 98.19 97 ASP B O 1
ATOM 2112 N N . PHE B 1 98 ? -10.844 21.531 5.809 1 98.06 98 PHE B N 1
ATOM 2113 C CA . PHE B 1 98 ? -11.531 20.766 6.84 1 98.06 98 PHE B CA 1
ATOM 2114 C C . PHE B 1 98 ? -12.148 21.688 7.883 1 98.06 98 PHE B C 1
ATOM 2116 O O . PHE B 1 98 ? -11.625 22.781 8.141 1 98.06 98 PHE B O 1
ATOM 2123 N N . ASP B 1 99 ? -13.234 21.328 8.438 1 98.12 99 ASP B N 1
ATOM 2124 C CA . ASP B 1 99 ? -13.75 22.078 9.57 1 98.12 99 ASP B CA 1
ATOM 2125 C C . ASP B 1 99 ? -12.914 21.812 10.828 1 98.12 99 ASP B C 1
ATOM 2127 O O . ASP B 1 99 ? -12.023 20.953 10.82 1 98.12 99 ASP B O 1
ATOM 2131 N N . ASP B 1 100 ? -13.117 22.5 11.867 1 98 100 ASP B N 1
ATOM 2132 C CA . ASP B 1 100 ? -12.305 22.453 13.078 1 98 100 ASP B CA 1
ATOM 2133 C C . ASP B 1 100 ? -12.414 21.094 13.758 1 98 100 ASP B C 1
ATOM 2135 O O . ASP B 1 100 ? -11.438 20.594 14.328 1 98 100 ASP B O 1
ATOM 2139 N N . ILE B 1 101 ? -13.5 20.531 13.695 1 97.75 101 ILE B N 1
ATOM 2140 C CA . ILE B 1 101 ? -13.719 19.234 14.312 1 97.75 101 ILE B CA 1
ATOM 2141 C C . ILE B 1 101 ? -12.852 18.172 13.625 1 97.75 101 ILE B C 1
ATOM 2143 O O . ILE B 1 101 ? -12.195 17.375 14.297 1 97.75 101 ILE B O 1
ATOM 2147 N N . SER B 1 102 ? -12.852 18.188 12.297 1 98.06 102 SER B N 1
ATOM 2148 C CA . SER B 1 102 ? -12.031 17.266 11.531 1 98.06 102 SER B CA 1
ATOM 2149 C C . SER B 1 102 ? -10.547 17.484 11.812 1 98.06 102 SER B C 1
ATOM 2151 O O . SER B 1 102 ? -9.789 16.516 11.969 1 98.06 102 SER B O 1
ATOM 2153 N N . LYS B 1 103 ? -10.164 18.734 11.875 1 98.56 103 LYS B N 1
ATOM 2154 C CA . LYS B 1 103 ? -8.766 19.047 12.133 1 98.56 103 LYS B CA 1
ATOM 2155 C C . LYS B 1 103 ? -8.328 18.531 13.508 1 98.56 103 LYS B C 1
ATOM 2157 O O . LYS B 1 103 ? -7.238 17.984 13.656 1 98.56 103 LYS B O 1
ATOM 2162 N N . GLN B 1 104 ? -9.156 18.75 14.461 1 97.94 104 GLN B N 1
ATOM 2163 C CA . GLN B 1 104 ? -8.852 18.266 15.805 1 97.94 104 GLN B CA 1
ATOM 2164 C C . GLN B 1 104 ? -8.797 16.734 15.836 1 97.94 104 GLN B C 1
ATOM 2166 O O . GLN B 1 104 ? -7.973 16.156 16.547 1 97.94 104 GLN B O 1
ATOM 2171 N N . ARG B 1 105 ? -9.672 16.109 15.094 1 97.75 105 ARG B N 1
ATOM 2172 C CA . ARG B 1 105 ? -9.695 14.656 15.016 1 97.75 105 ARG B CA 1
ATOM 2173 C C . ARG B 1 105 ? -8.391 14.117 14.438 1 97.75 105 ARG B C 1
ATOM 2175 O O . ARG B 1 105 ? -7.871 13.102 14.906 1 97.75 105 ARG B O 1
ATOM 2182 N N . ILE B 1 106 ? -7.898 14.773 13.453 1 98.56 106 ILE B N 1
ATOM 2183 C CA . ILE B 1 106 ? -6.625 14.406 12.844 1 98.56 106 ILE B CA 1
ATOM 2184 C C . ILE B 1 106 ? -5.508 14.508 13.883 1 98.56 106 ILE B C 1
ATOM 2186 O O . ILE B 1 106 ? -4.727 13.578 14.055 1 98.56 106 ILE B O 1
ATOM 2190 N N . ILE B 1 107 ? -5.5 15.633 14.594 1 98.44 107 ILE B N 1
ATOM 2191 C CA . ILE B 1 107 ? -4.453 15.875 15.578 1 98.44 107 ILE B CA 1
ATOM 2192 C C . ILE B 1 107 ? -4.523 14.82 16.672 1 98.44 107 ILE B C 1
ATOM 2194 O O . ILE B 1 107 ? -3.496 14.289 17.109 1 98.44 107 ILE B O 1
ATOM 2198 N N . ASN B 1 108 ? -5.699 14.523 17.094 1 97.12 108 ASN B N 1
ATOM 2199 C CA . ASN B 1 108 ? -5.879 13.516 18.125 1 97.12 108 ASN B CA 1
ATOM 2200 C C . ASN B 1 108 ? -5.418 12.141 17.656 1 97.12 108 ASN B C 1
ATOM 2202 O O . ASN B 1 108 ? -4.816 11.383 18.422 1 97.12 108 ASN B O 1
ATOM 2206 N N . ALA B 1 109 ? -5.742 11.797 16.453 1 97.69 109 ALA B N 1
ATOM 2207 C CA . ALA B 1 109 ? -5.309 10.516 15.898 1 97.69 109 ALA B CA 1
ATOM 2208 C C . ALA B 1 109 ? -3.787 10.438 15.828 1 97.69 109 ALA B C 1
ATOM 2210 O O . ALA B 1 109 ? -3.201 9.398 16.156 1 97.69 109 ALA B O 1
ATOM 2211 N N . ILE B 1 110 ? -3.172 11.523 15.391 1 98.06 110 ILE B N 1
ATOM 2212 C CA . ILE B 1 110 ? -1.718 11.578 15.297 1 98.06 110 ILE B CA 1
ATOM 2213 C C . ILE B 1 110 ? -1.107 11.414 16.688 1 98.06 110 ILE B C 1
ATOM 2215 O O . ILE B 1 110 ? -0.181 10.617 16.875 1 98.06 110 ILE B O 1
ATOM 2219 N N . LYS B 1 111 ? -1.662 12.008 17.625 1 95.62 111 LYS B N 1
ATOM 2220 C CA . LYS B 1 111 ? -1.178 11.984 19 1 95.62 111 LYS B CA 1
ATOM 2221 C C . LYS B 1 111 ? -1.252 10.578 19.594 1 95.62 111 LYS B C 1
ATOM 2223 O O . LYS B 1 111 ? -0.362 10.164 20.328 1 95.62 111 LYS B O 1
ATOM 2228 N N . ASN B 1 112 ? -2.234 9.852 19.203 1 94.69 112 ASN B N 1
ATOM 2229 C CA . ASN B 1 112 ? -2.529 8.609 19.906 1 94.69 112 ASN B CA 1
ATOM 2230 C C . ASN B 1 112 ? -2.326 7.391 19.016 1 94.69 112 ASN B C 1
ATOM 2232 O O . ASN B 1 112 ? -2.762 6.289 19.344 1 94.69 112 ASN B O 1
ATOM 2236 N N . HIS B 1 113 ? -1.647 7.496 17.906 1 93.94 113 HIS B N 1
ATOM 2237 C CA . HIS B 1 113 ? -1.62 6.406 16.938 1 93.94 113 HIS B CA 1
ATOM 2238 C C . HIS B 1 113 ? -0.728 5.266 17.422 1 93.94 113 HIS B C 1
ATOM 2240 O O . HIS B 1 113 ? -0.755 4.168 16.859 1 93.94 113 HIS B O 1
ATOM 2246 N N . ARG B 1 114 ? -0.058 5.52 18.5 1 91.81 114 ARG B N 1
ATOM 2247 C CA . ARG B 1 114 ? 0.805 4.469 19.031 1 91.81 114 ARG B CA 1
ATOM 2248 C C . ARG B 1 114 ? 0.176 3.809 20.25 1 91.81 114 ARG B C 1
ATOM 2250 O O . ARG B 1 114 ? 0.761 2.9 20.844 1 91.81 114 ARG B O 1
ATOM 2257 N N . THR B 1 115 ? -0.915 4.27 20.516 1 87.44 115 THR B N 1
ATOM 2258 C CA . THR B 1 115 ? -1.545 3.787 21.75 1 87.44 115 THR B CA 1
ATOM 2259 C C . THR B 1 115 ? -2.492 2.629 21.438 1 87.44 115 THR B C 1
ATOM 2261 O O . THR B 1 115 ? -3.475 2.797 20.719 1 87.44 115 THR B O 1
ATOM 2264 N N . LYS B 1 116 ? -2.322 1.523 22.062 1 83.25 116 LYS B N 1
ATOM 2265 C CA . LYS B 1 116 ? -3.098 0.307 21.844 1 83.25 116 LYS B CA 1
ATOM 2266 C C . LYS B 1 116 ? -4.422 0.354 22.609 1 83.25 116 LYS B C 1
ATOM 2268 O O . LYS B 1 116 ? -5.391 -0.298 22.219 1 83.25 116 LYS B O 1
ATOM 2273 N N . GLU B 1 117 ? -4.473 1.138 23.562 1 81.5 117 GLU B N 1
ATOM 2274 C CA . GLU B 1 117 ? -5.633 1.15 24.453 1 81.5 117 GLU B CA 1
ATOM 2275 C C . GLU B 1 117 ? -6.898 1.551 23.703 1 81.5 117 GLU B C 1
ATOM 2277 O O . GLU B 1 117 ? -6.832 2.266 22.703 1 81.5 117 GLU B O 1
ATOM 2282 N N . LYS B 1 118 ? -7.867 0.858 24.234 1 83.69 118 LYS B N 1
ATOM 2283 C CA . LYS B 1 118 ? -9.172 1.181 23.656 1 83.69 118 LYS B CA 1
ATOM 2284 C C . LYS B 1 118 ? -9.445 2.68 23.719 1 83.69 118 LYS B C 1
ATOM 2286 O O . LYS B 1 118 ? -9.117 3.334 24.703 1 83.69 118 LYS B O 1
ATOM 2291 N N . ASN B 1 119 ? -9.891 3.143 22.578 1 83 119 ASN B N 1
ATOM 2292 C CA . ASN B 1 119 ? -10.25 4.551 22.453 1 83 119 ASN B CA 1
ATOM 2293 C C . ASN B 1 119 ? -11.719 4.73 22.094 1 83 119 ASN B C 1
ATOM 2295 O O . ASN B 1 119 ? -12.32 3.852 21.484 1 83 119 ASN B O 1
ATOM 2299 N N . ASP B 1 120 ? -12.258 5.781 22.516 1 84.06 120 ASP B N 1
ATOM 2300 C CA . ASP B 1 120 ? -13.656 6.059 22.219 1 84.06 120 ASP B CA 1
ATOM 2301 C C . ASP B 1 120 ? -13.844 6.367 20.734 1 84.06 120 ASP B C 1
ATOM 2303 O O . ASP B 1 120 ? -14.922 6.141 20.172 1 84.06 120 ASP B O 1
ATOM 2307 N N . ASP B 1 121 ? -12.773 6.871 20.172 1 91.56 121 ASP B N 1
ATOM 2308 C CA . ASP B 1 121 ? -12.852 7.18 18.734 1 91.56 121 ASP B CA 1
ATOM 2309 C C . ASP B 1 121 ? -12.25 6.051 17.906 1 91.56 121 ASP B C 1
ATOM 2311 O O . ASP B 1 121 ? -11.031 5.879 17.875 1 91.56 121 ASP B O 1
ATOM 2315 N N . ARG B 1 122 ? -13.102 5.324 17.172 1 95.38 122 ARG B N 1
ATOM 2316 C CA . ARG B 1 122 ? -12.695 4.219 16.312 1 95.38 122 ARG B CA 1
ATOM 2317 C C . ARG B 1 122 ? -11.641 4.672 15.305 1 95.38 122 ARG B C 1
ATOM 2319 O O . ARG B 1 122 ? -10.781 3.889 14.906 1 95.38 122 ARG B O 1
ATOM 2326 N N . PHE B 1 123 ? -11.688 5.926 14.984 1 96.88 123 PHE B N 1
ATOM 2327 C CA . PHE B 1 123 ? -10.734 6.512 14.055 1 96.88 123 PHE B CA 1
ATOM 2328 C C . PHE B 1 123 ? -9.305 6.344 14.562 1 96.88 123 PHE B C 1
ATOM 2330 O O . PHE B 1 123 ? -8.406 5.984 13.805 1 96.88 123 PHE B O 1
ATOM 2337 N N . ILE B 1 124 ? -9.078 6.52 15.766 1 96.38 124 ILE B N 1
ATOM 2338 C CA . ILE B 1 124 ? -7.762 6.387 16.391 1 96.38 124 ILE B CA 1
ATOM 2339 C C . ILE B 1 124 ? -7.348 4.918 16.406 1 96.38 124 ILE B C 1
ATOM 2341 O O . ILE B 1 124 ? -6.199 4.586 16.094 1 96.38 124 ILE B O 1
ATOM 2345 N N . GLU B 1 125 ? -8.234 4.031 16.641 1 96.56 125 GLU B N 1
ATOM 2346 C CA . GLU B 1 125 ? -7.957 2.6 16.734 1 96.56 125 GLU B CA 1
ATOM 2347 C C . GLU B 1 125 ? -7.523 2.031 15.383 1 96.56 125 GLU B C 1
ATOM 2349 O O . GLU B 1 125 ? -6.629 1.187 15.312 1 96.56 125 GLU B O 1
ATOM 2354 N N . ILE B 1 126 ? -8.156 2.492 14.359 1 97.31 126 ILE B N 1
ATOM 2355 C CA . ILE B 1 126 ? -7.84 1.901 13.07 1 97.31 126 ILE B CA 1
ATOM 2356 C C . ILE B 1 126 ? -6.457 2.363 12.617 1 97.31 126 ILE B C 1
ATOM 2358 O O . ILE B 1 126 ? -5.754 1.636 11.914 1 97.31 126 ILE B O 1
ATOM 2362 N N . PHE B 1 127 ? -6.043 3.555 13.031 1 98 127 PHE B N 1
ATOM 2363 C CA . PHE B 1 127 ? -4.699 4.004 12.695 1 98 127 PHE B CA 1
ATOM 2364 C C . PHE B 1 127 ? -3.648 3.191 13.438 1 98 127 PHE B C 1
ATOM 2366 O O . PHE B 1 127 ? -2.605 2.85 12.875 1 98 127 PHE B O 1
ATOM 2373 N N . TYR B 1 128 ? -3.896 2.928 14.688 1 96.69 128 TYR B N 1
ATOM 2374 C CA . TYR B 1 128 ? -3 2.043 15.422 1 96.69 128 TYR B CA 1
ATOM 2375 C C . TYR B 1 128 ? -2.875 0.692 14.727 1 96.69 128 TYR B C 1
ATOM 2377 O O . TYR B 1 128 ? -1.765 0.21 14.492 1 96.69 128 TYR B O 1
ATOM 2385 N N . LYS B 1 129 ? -4.016 0.125 14.398 1 97.12 129 LYS B N 1
ATOM 2386 C CA . LYS B 1 129 ? -4.051 -1.178 13.734 1 97.12 129 LYS B CA 1
ATOM 2387 C C . LYS B 1 129 ? -3.338 -1.133 12.391 1 97.12 129 LYS B C 1
ATOM 2389 O O . LYS B 1 129 ? -2.504 -1.99 12.094 1 97.12 129 LYS B O 1
ATOM 2394 N N . ALA B 1 130 ? -3.656 -0.141 11.617 1 98.44 130 ALA B N 1
ATOM 2395 C CA . ALA B 1 130 ? -3.121 -0.037 10.258 1 98.44 130 ALA B CA 1
ATOM 2396 C C . ALA B 1 130 ? -1.61 0.185 10.281 1 98.44 130 ALA B C 1
ATOM 2398 O O . ALA B 1 130 ? -0.883 -0.366 9.453 1 98.44 130 ALA B O 1
ATOM 2399 N N . ASP B 1 131 ? -1.162 1.027 11.203 1 98.06 131 ASP B N 1
ATOM 2400 C CA . ASP B 1 131 ? 0.267 1.293 11.336 1 98.06 131 ASP B CA 1
ATOM 2401 C C . ASP B 1 131 ? 1.042 0.006 11.609 1 98.06 131 ASP B C 1
ATOM 2403 O O . ASP B 1 131 ? 2.143 -0.184 11.094 1 98.06 131 ASP B O 1
ATOM 2407 N N . LYS B 1 132 ? 0.511 -0.886 12.359 1 97.06 132 LYS B N 1
ATOM 2408 C CA . LYS B 1 132 ? 1.136 -2.168 12.672 1 97.06 132 LYS B CA 1
ATOM 2409 C C . LYS B 1 132 ? 0.973 -3.154 11.516 1 97.06 132 LYS B C 1
ATOM 2411 O O . LYS B 1 132 ? 1.938 -3.803 11.109 1 97.06 132 LYS B O 1
ATOM 2416 N N . LEU B 1 133 ? -0.184 -3.184 10.938 1 97.88 133 LEU B N 1
ATOM 2417 C CA . LEU B 1 133 ? -0.515 -4.18 9.93 1 97.88 133 LEU B CA 1
ATOM 2418 C C . LEU B 1 133 ? 0.214 -3.891 8.617 1 97.88 133 LEU B C 1
ATOM 2420 O O . LEU B 1 133 ? 0.349 -4.773 7.77 1 97.88 133 LEU B O 1
ATOM 2424 N N . SER B 1 134 ? 0.681 -2.672 8.469 1 98 134 SER B N 1
ATOM 2425 C CA . SER B 1 134 ? 1.354 -2.295 7.23 1 98 134 SER B CA 1
ATOM 2426 C C . SER B 1 134 ? 2.777 -2.84 7.184 1 98 134 SER B C 1
ATOM 2428 O O . SER B 1 134 ? 3.414 -2.844 6.129 1 98 134 SER B O 1
ATOM 2430 N N . ARG B 1 135 ? 3.236 -3.301 8.336 1 96.88 135 ARG B N 1
ATOM 2431 C CA . ARG B 1 135 ? 4.605 -3.799 8.406 1 96.88 135 ARG B CA 1
ATOM 2432 C C . ARG B 1 135 ? 4.711 -5.203 7.828 1 96.88 135 ARG B C 1
ATOM 2434 O O . ARG B 1 135 ? 3.893 -6.074 8.141 1 96.88 135 ARG B O 1
ATOM 2441 N N . MET B 1 136 ? 5.648 -5.352 6.961 1 96.31 136 MET B N 1
ATOM 2442 C CA . MET B 1 136 ? 5.824 -6.648 6.316 1 96.31 136 MET B CA 1
ATOM 2443 C C . MET B 1 136 ? 6.914 -7.461 7.012 1 96.31 136 MET B C 1
ATOM 2445 O O . MET B 1 136 ? 7.848 -7.938 6.363 1 96.31 136 MET B O 1
ATOM 2449 N N . CYS B 1 137 ? 6.719 -7.754 8.25 1 97.38 137 CYS B N 1
ATOM 2450 C CA . CYS B 1 137 ? 7.707 -8.375 9.133 1 97.38 137 CYS B CA 1
ATOM 2451 C C . CYS B 1 137 ? 8.094 -9.758 8.625 1 97.38 137 CYS B C 1
ATOM 2453 O O . CYS B 1 137 ? 9.234 -10.188 8.797 1 97.38 137 CYS B O 1
ATOM 2455 N N . PHE B 1 138 ? 7.254 -10.43 8 1 95.62 138 PHE B N 1
ATOM 2456 C CA . PHE B 1 138 ? 7.445 -11.812 7.566 1 95.62 138 PHE B CA 1
ATOM 2457 C C . PHE B 1 138 ? 8.453 -11.883 6.426 1 95.62 138 PHE B C 1
ATOM 2459 O O . PHE B 1 138 ? 8.953 -12.961 6.105 1 95.62 138 PHE B O 1
ATOM 2466 N N . ARG B 1 139 ? 8.695 -10.773 5.844 1 94.69 139 ARG B N 1
ATOM 2467 C CA . ARG B 1 139 ? 9.672 -10.742 4.758 1 94.69 139 ARG B CA 1
ATOM 2468 C C . ARG B 1 139 ? 10.805 -9.773 5.062 1 94.69 139 ARG B C 1
ATOM 2470 O O . ARG B 1 139 ? 11.578 -9.422 4.172 1 94.69 139 ARG B O 1
ATOM 2477 N N . CYS B 1 140 ? 10.953 -9.367 6.23 1 95.31 140 CYS B N 1
ATOM 2478 C CA . CYS B 1 140 ? 11.922 -8.352 6.641 1 95.31 140 CYS B CA 1
ATOM 2479 C C . CYS B 1 140 ? 13.305 -8.969 6.816 1 95.31 140 CYS B C 1
ATOM 2481 O O . CYS B 1 140 ? 13.484 -9.898 7.605 1 95.31 140 CYS B O 1
ATOM 2483 N N . PRO B 1 141 ? 14.312 -8.438 6.125 1 92.56 141 PRO B N 1
ATOM 2484 C CA . PRO B 1 141 ? 15.664 -8.984 6.27 1 92.56 141 PRO B CA 1
ATOM 2485 C C . PRO B 1 141 ? 16.266 -8.719 7.645 1 92.56 141 PRO B C 1
ATOM 2487 O O . PRO B 1 141 ? 17.203 -9.398 8.055 1 92.56 141 PRO B O 1
ATOM 2490 N N . ALA B 1 142 ? 15.773 -7.797 8.359 1 96.12 142 ALA B N 1
ATOM 2491 C CA . ALA B 1 142 ? 16.312 -7.41 9.656 1 96.12 142 ALA B CA 1
ATOM 2492 C C . ALA B 1 142 ? 15.477 -7.992 10.789 1 96.12 142 ALA B C 1
ATOM 2494 O O . ALA B 1 142 ? 15.57 -7.535 11.938 1 96.12 142 ALA B O 1
ATOM 2495 N N . ARG B 1 143 ? 14.648 -8.914 10.445 1 96.25 143 ARG B N 1
ATOM 2496 C CA . ARG B 1 143 ? 13.68 -9.453 11.391 1 96.25 143 ARG B CA 1
ATOM 2497 C C . ARG B 1 143 ? 14.367 -9.945 12.664 1 96.25 143 ARG B C 1
ATOM 2499 O O . ARG B 1 143 ? 13.859 -9.75 13.766 1 96.25 143 ARG B O 1
ATOM 2506 N N . SER B 1 144 ? 15.539 -10.586 12.586 1 95.19 144 SER B N 1
ATOM 2507 C CA . SER B 1 144 ? 16.219 -11.242 13.695 1 95.19 144 SER B CA 1
ATOM 2508 C C . SER B 1 144 ? 16.812 -10.219 14.656 1 95.19 144 SER B C 1
ATOM 2510 O O . SER B 1 144 ? 17.062 -10.531 15.828 1 95.19 144 SER B O 1
ATOM 2512 N N . ILE B 1 145 ? 17.062 -9 14.211 1 96.25 145 ILE B N 1
ATOM 2513 C CA . ILE B 1 145 ? 17.703 -8 15.062 1 96.25 145 ILE B CA 1
ATOM 2514 C C . ILE B 1 145 ? 16.688 -6.922 15.43 1 96.25 145 ILE B C 1
ATOM 2516 O O . ILE B 1 145 ? 17.047 -5.902 16.031 1 96.25 145 ILE B O 1
ATOM 2520 N N . CYS B 1 146 ? 15.461 -7.105 14.977 1 96.38 146 CYS B N 1
ATOM 2521 C CA . CYS B 1 146 ? 14.383 -6.172 15.281 1 96.38 146 CYS B CA 1
ATOM 2522 C C . CYS B 1 146 ? 14.047 -6.199 16.766 1 96.38 146 CYS B C 1
ATOM 2524 O O . CYS B 1 146 ? 14.023 -7.266 17.391 1 96.38 146 CYS B O 1
ATOM 2526 N N . ASN B 1 147 ? 13.656 -5.082 17.359 1 94.19 147 ASN B N 1
ATOM 2527 C CA . ASN B 1 147 ? 13.367 -4.961 18.781 1 94.19 147 ASN B CA 1
ATOM 2528 C C . ASN B 1 147 ? 11.938 -5.398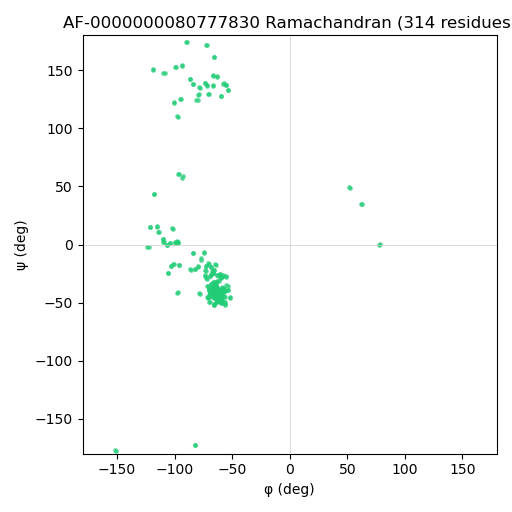 19.094 1 94.19 147 ASN B C 1
ATOM 2530 O O . ASN B 1 147 ? 11.562 -5.5 20.266 1 94.19 147 ASN B O 1
ATOM 2534 N N . TRP B 1 148 ? 11.141 -5.66 18.078 1 94.69 148 TRP B N 1
ATOM 2535 C CA . TRP B 1 148 ? 9.781 -6.121 18.312 1 94.69 148 TRP B CA 1
ATOM 2536 C C . TRP B 1 148 ? 9.773 -7.57 18.781 1 94.69 148 TRP B C 1
ATOM 2538 O O . TRP B 1 148 ? 10.539 -8.398 18.281 1 94.69 148 TRP B O 1
ATOM 2548 N N . SER B 1 149 ? 8.922 -7.82 19.734 1 95.81 149 SER B N 1
ATOM 2549 C CA . SER B 1 149 ? 8.695 -9.211 20.125 1 95.81 149 SER B CA 1
ATOM 2550 C C . SER B 1 149 ? 8.047 -10 19 1 95.81 149 SER B C 1
ATOM 2552 O O . SER B 1 149 ? 7.465 -9.43 18.078 1 95.81 149 SER B O 1
ATOM 2554 N N . GLU B 1 150 ? 8.125 -11.305 19.062 1 95.56 150 GLU B N 1
ATOM 2555 C CA . GLU B 1 150 ? 7.52 -12.164 18.047 1 95.56 150 GLU B CA 1
ATOM 2556 C C . GLU B 1 150 ? 6.012 -11.945 17.969 1 95.56 150 GLU B C 1
ATOM 2558 O O . GLU B 1 150 ? 5.422 -12.031 16.891 1 95.56 150 GLU B O 1
ATOM 2563 N N . GLU B 1 151 ? 5.406 -11.555 19.062 1 94.44 151 GLU B N 1
ATOM 2564 C CA . GLU B 1 151 ? 3.959 -11.359 19.125 1 94.44 151 GLU B CA 1
ATOM 2565 C C . GLU B 1 151 ? 3.543 -10.094 18.391 1 94.44 151 GLU B C 1
ATOM 2567 O O . GLU B 1 151 ? 2.434 -10.016 17.859 1 94.44 151 GLU B O 1
ATOM 2572 N N . LYS B 1 152 ? 4.457 -9.148 18.297 1 94.75 152 LYS B N 1
ATOM 2573 C CA . LYS B 1 152 ? 4.156 -7.875 17.641 1 94.75 152 LYS B CA 1
ATOM 2574 C C . LYS B 1 152 ? 4.395 -7.945 16.141 1 94.75 152 LYS B C 1
ATOM 2576 O O . LYS B 1 152 ? 3.873 -7.125 15.383 1 94.75 152 LYS B O 1
ATOM 2581 N N . LYS B 1 153 ? 5.207 -8.922 15.727 1 97.25 153 LYS B N 1
ATOM 2582 C CA . LYS B 1 153 ? 5.598 -9.031 14.32 1 97.25 153 LYS B CA 1
ATOM 2583 C C . LYS B 1 153 ? 4.484 -9.672 13.492 1 97.25 153 LYS B C 1
ATOM 2585 O O . LYS B 1 153 ? 3.854 -10.633 13.938 1 97.25 153 LYS B O 1
ATOM 2590 N N . ASN B 1 154 ? 4.266 -9.086 12.383 1 97.44 154 ASN B N 1
ATOM 2591 C CA . ASN B 1 154 ? 3.285 -9.68 11.484 1 97.44 154 ASN B CA 1
ATOM 2592 C C . ASN B 1 154 ? 3.799 -10.977 10.867 1 97.44 154 ASN B C 1
ATOM 2594 O O . ASN B 1 154 ? 4.871 -11 10.258 1 97.44 154 ASN B O 1
ATOM 2598 N N . LYS B 1 155 ? 3.002 -12.016 10.953 1 95.81 155 LYS B N 1
ATOM 2599 C CA . LYS B 1 155 ? 3.404 -13.328 10.469 1 95.81 155 LYS B CA 1
ATOM 2600 C C . LYS B 1 155 ? 2.783 -13.625 9.102 1 95.81 155 LYS B C 1
ATOM 2602 O O . LYS B 1 155 ? 3.217 -14.539 8.398 1 95.81 155 LYS B O 1
ATOM 2607 N N . THR B 1 156 ? 1.762 -12.812 8.836 1 96.5 156 THR B N 1
ATOM 2608 C CA . THR B 1 156 ? 1.039 -12.984 7.578 1 96.5 156 THR B CA 1
ATOM 2609 C C . THR B 1 156 ? 0.444 -11.656 7.109 1 96.5 156 THR B C 1
ATOM 2611 O O . THR B 1 156 ? 0.731 -10.602 7.684 1 96.5 156 THR B O 1
ATOM 2614 N N . VAL B 1 157 ? -0.302 -11.711 5.973 1 97.38 157 VAL B N 1
ATOM 2615 C CA . VAL B 1 157 ? -0.981 -10.531 5.445 1 97.38 157 VAL B CA 1
ATOM 2616 C C . VAL B 1 157 ? -2.457 -10.57 5.832 1 97.38 157 VAL B C 1
ATOM 2618 O O . VAL B 1 157 ? -3.156 -11.547 5.547 1 97.38 157 VAL B O 1
ATOM 2621 N N . ILE B 1 158 ? -2.889 -9.562 6.516 1 97.5 158 ILE B N 1
ATOM 2622 C CA . ILE B 1 158 ? -4.305 -9.406 6.82 1 97.5 158 ILE B CA 1
ATOM 2623 C C . ILE B 1 158 ? -4.945 -8.453 5.816 1 97.5 158 ILE B C 1
ATOM 2625 O O . ILE B 1 158 ? -6.074 -8.68 5.363 1 97.5 158 ILE B O 1
ATOM 2629 N N . TYR B 1 159 ? -4.121 -7.371 5.539 1 96.5 159 TYR B N 1
ATOM 2630 C CA . TYR B 1 159 ? -4.504 -6.402 4.52 1 96.5 159 TYR B CA 1
ATOM 2631 C C . TYR B 1 159 ? -3.336 -6.098 3.59 1 96.5 159 TYR B C 1
ATOM 2633 O O . TYR B 1 159 ? -2.174 -6.227 3.98 1 96.5 159 TYR B O 1
#

Organism: Finegoldia magna (strain ATCC 29328 / DSM 20472 / WAL 2508) (NCBI:txid334413)

Solvent-accessible surface area (backbone atoms only — not comparable to full-atom values): 17555 Å² total; per-residue (Å²): 91,70,52,35,52,51,49,73,67,29,66,69,52,50,55,30,52,50,45,34,42,59,71,44,70,80,54,73,59,89,71,82,33,72,66,42,27,49,42,23,22,51,41,33,50,42,50,32,60,77,66,64,62,78,65,60,63,42,59,45,42,39,38,32,65,35,35,61,45,11,55,49,45,18,78,84,67,69,47,58,29,40,61,43,9,37,57,53,38,56,63,56,51,72,79,40,91,62,56,70,67,57,51,51,50,40,42,51,29,28,60,40,32,83,48,84,64,90,56,94,49,62,72,31,48,40,44,27,50,17,59,56,58,55,45,62,44,68,74,40,91,39,51,89,77,45,89,65,52,78,85,74,45,37,81,68,74,90,109,91,70,55,36,53,50,49,74,68,29,66,68,52,48,54,30,51,49,45,33,41,60,71,44,69,80,52,72,60,90,70,82,34,71,67,44,28,49,42,23,22,50,42,33,50,41,51,32,60,77,65,64,64,79,66,59,65,43,58,46,42,39,37,32,64,35,36,60,46,11,54,48,45,18,79,85,68,70,46,57,28,42,61,43,10,36,57,54,40,56,62,55,51,72,79,40,91,63,57,69,68,56,51,50,48,40,43,52,28,27,60,39,33,83,48,83,64,88,58,94,50,62,72,31,49,40,45,28,50,17,58,56,57,56,46,62,44,69,74,40,90,39,52,89,76,45,90,66,53,78,86,73,46,37,80,69,74,90,110

Radius of gyration: 19.64 Å; Cα contacts (8 Å, |Δi|>4): 426; chains: 2; bounding box: 40×52×48 Å

InterPro domains:
  IPR003607 HD/PDEase domain [SM00471] (29-145)
  IPR003607 HD/PDEase domain [cd00077] (32-118)
  IPR006674 HD domain [PF01966] (34-136)
  IPR006674 HD domain [PS51831] (33-136)
  IPR006675 HDIG domain [TIGR00277] (34-104)

=== Feature glossary ===
The record interleaves many kinds of information about one protein. Here is each kind framed as the question it answers.

Q: What known structures does this most resemble?
A: Structural nearest neighbors (via Foldseek easy-search vs the PDB). Reported per hit: target PDB id, E-value, and alignment TM-score. A TM-score above ~0.5 is the conventional threshold for 'same fold'.

Q: Where is each backbone atom in 3D?
A: The mmCIF table is the protein's shape written out atom by atom. For each backbone N, Cα, C, and carbonyl O, it records an (x, y, z) coordinate triple in Å plus the residue type, chain letter, and residue number.

Q: What are the backbone torsion angles?
A: The φ/ψ torsion pair specifies the backbone conformation at each residue. φ rotates about the N–Cα bond, ψ about the Cα–C bond. Steric clashes forbid most of the (φ, ψ) plane — the allowed regions (α-helix basin, β-sheet basin, left-handed helix) are the Ramachandran-allowed regions.

Q: Which residues are buried vs exposed?
A: Solvent-accessible surface area (SASA) is the area in Å² traced out by the centre of a 1.4 Å probe sphere (a water molecule) rolled over the protein's van der Waals surface (Shrake–Rupley / Lee–Richards construction). Buried residues have near-zero SASA; fully exposed residues can exceed 200 Å². The total SASA scales roughly with the number of surface residues.

Q: How confident is the AlphaFold model at each residue?
A: pLDDT is the predicted lDDT-Cα score: AlphaFold's confidence that the local environment of each residue (all inter-atomic distances within 15 Å) is correctly placed. It is a per-residue number between 0 and 100, w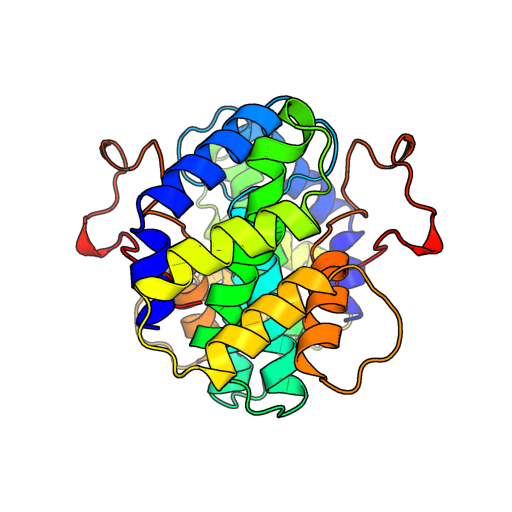ith higher meaning more reliable.

Q: What does the local fold look like, residue by residue?
A: 3Di is Foldseek's structural alphabet. Each residue is assigned one of twenty discrete states based on how its Cα sits relative to its spatial (not sequential) neighbors. Aligning 3Di strings finds structural homologs roughly as well as full 3D superposition, but orders of magnitude faster.

Q: How big and how compact is the whole molecule?
A: Radius of gyration (Rg) is the root-mean-square distance of Cα atoms from their centroid — a single number for overall size and compactness. A globular domain of N residues has Rg ≈ 2.2·N^0.38 Å; an extended or disordered chain has a much larger Rg. The Cα contact count is the number of residue pairs whose Cα atoms are within 8 Å and are more than four positions apart in sequence — a standard proxy for tertiary packing density. The bounding box is the smallest axis-aligned box enclosing all Cα atoms.

Q: Which residues are in helices, strands, or loops?
A: DSSP 8-state secondary structure assigns each residue one of H (α-helix), G (3₁₀-helix), I (π-helix), E (extended β-strand), B (isolated β-bridge), T (hydrogen-bonded turn), S (bend), or '-' (coil). The assignment is computed from backbone hydrogen-bond geometry via the Kabsch–Sander algorithm.

Q: How mobile is each atom in the crystal?
A: Crystallographic B-factors measure how much each atom's electron density is smeared out, in Å². They rise in mobile loops and surface residues and fall in the buried interior. In AlphaFold models this column is repurposed to hold pLDDT instead.

Q: What if only a Cα trace is available?
A: P-SEA three-state annotation labels each residue as helix, strand, or coil based purely on the geometry of the Cα trace. It serves as a fallback when the full backbone (and thus DSSP) is unavailable.

Q: What family and function is it annotated with?
A: Database cross-references. InterPro integrates a dozen domain/family signature databases into unified entries with residue-range hits. GO terms attach function/process/location labels with evidence codes. CATH codes position the fold in a four-level structural taxonomy. Organism is the NCBI-taxonomy species name.

Q: Are the domains correctly placed relative to each other?
A: Predicted Aligned Error (PAE) is an AlphaFold confidence matrix: entry (i, j) is the expected error in the position of residue j, in ångströms, when the prediction is superimposed on the true structure at residue i. Low PAE within a block of residues means that block is internally rigid and well-predicted; high PAE between two blocks means their relative placement is uncertain even if each block individually is confident.

Q: What do the diagnostic plots show?
A: Three diagnostic plots accompany the record. The Cα contact map visualizes the tertiary structure as a 2D adjacency matrix (8 Å cutoff, sequence-local contacts suppressed). The Ramachandran plot shows the distribution of backbone (φ, ψ) torsions, with points in the α and β basins reflecting secondary structure content. The PAE plot shows AlphaFold's inter-residue confidence as a color matrix.

Q: What is the amino-acid chain?
A: Primary structure: the covalent order of the twenty standard amino acids along the backbone. Two proteins with the same sequence will (almost always) fold to the same structure; two with 30% identity often share a fold but not the details.

Q: What do the rendered images show?
A: The six renders are orthographic views along the three Cartesian axes in both directions. Representation (cartoon, sticks, or surface) and color scheme (sequence-rainbow or by-chain) vary across proteins so the training set covers all the common visualization conventions.